Protein AF-A0A4Q1SQR1-F1 (afdb_monomer_lite)

pLDDT: mean 82.1, std 15.86, range [32.53, 96.94]

Sequence (351 aa):
MKHIWLNSWMNDKQLLLSSSNKQEIRKLLKLDGINNRTQRLARFWELQHYVESLTYHHAEEIEEATSFAVKSWNEKSSLKIDQETVKSILPLERVEMFKSICTGEQLAGMETREAWLVQLLLRFAICEVQSLSSVVGWVKHVLQTLWGDSPDREVKAALKVMGFRKNQSLDLEMLEKYRSLFKGRLVYSKGLRNLLQPILSSEDIAVIEMEQPSKKKESQEIISRDMTSEESMMKILEAIGGSSSEYLLSELYDESMGNLPANRVVSVGRLINFFSILNLHGIESYSGGLEKDRIFHLKRDELAKTFMTRRPIQSKEDEIPIQLVQCGWTFHGKVMILPLIEEVILEKERK

Foldseek 3Di:
DQAQALVNLQDLVSVVVSDPDSPVVCVLCVVQVNNDNLSSLVVSVVLLQQLLVLLQPPPPDVVCSLVCSQVVCVVVGPDHHHSVNSCVSPPRVCSVVSNCLLQLPDPVVPQDLDLNVLLVQLLLLLQFFPDPVCSLVLSQLLVCLVHVDGCVVSNQVSCVSSVQDDDNDGNVVSSVVSNVVDRVNRSSNVSNCSNCVVRDDPVSVVRRPQDDPPPDDPPPPPPPDDDDPVNLVVVLCCCCCHVVNPRLVVVVVCVVVVVDDPDVVVVVVSVVVSQSSCVSSQKDWADVPADAPDWDWDAPVVCVVAADEPDPDPDPDRTFTKGFPATFIDGNNHTPGGTYMYTDPPPPPPD

Secondary structure (DSSP, 8-state):
-----HHHHT-HHHHHHS-S-HHHHHHHHHHTT--SHHHHHHHHHHHHHHHHHHHHHH-SSHHHHHHHHHHHHHHH-SS---HHHHHHHS-GGGHHHHHHHHHT---TTTTS--HHHHHHHHHHHHHH-S-TTTHHHHHHHHHHHHHSS--HHHHHHHHHHTT-EETTEE-HHHHHHHHHHHTTT-TTHHHHHHHHTTTS-HHHHHHH-S----S--SS-S-------HHHHHHHHHHHHHSGGGTTHHHHHHHHHTT---SSHHHHHHHHHHHHHHHHHTTEEEE-TTPPBT-EEEEEHHHHHHH-EESS-----SSEEEEEEEE-EEEETTEEEEPPEEEE--------

Structure (mmCIF, N/CA/C/O backbone):
data_AF-A0A4Q1SQR1-F1
#
_entry.id   AF-A0A4Q1SQR1-F1
#
loop_
_atom_site.group_PDB
_atom_site.id
_atom_site.type_symbol
_atom_site.label_atom_id
_atom_site.label_alt_id
_atom_site.label_comp_id
_atom_site.label_asym_id
_atom_site.label_entity_id
_atom_site.label_seq_id
_atom_site.pdbx_PDB_ins_code
_atom_site.Cartn_x
_atom_site.Cartn_y
_atom_site.Cartn_z
_atom_site.occupancy
_atom_site.B_iso_or_equiv
_atom_site.auth_seq_id
_atom_site.auth_comp_id
_atom_site.auth_asym_id
_atom_site.auth_atom_id
_atom_site.pdbx_PDB_model_num
ATOM 1 N N . MET A 1 1 ? -15.101 -0.907 34.685 1.00 38.28 1 MET A N 1
ATOM 2 C CA . MET A 1 1 ? -15.158 -1.334 33.268 1.00 38.28 1 MET A CA 1
ATOM 3 C C . MET A 1 1 ? -13.851 -2.073 32.996 1.00 38.28 1 MET A C 1
ATOM 5 O O . MET A 1 1 ? -12.821 -1.533 33.362 1.00 38.28 1 MET A O 1
ATOM 9 N N . LYS A 1 2 ? -13.850 -3.334 32.538 1.00 38.34 2 LYS A N 1
ATOM 10 C CA . LYS A 1 2 ? -12.585 -4.078 32.357 1.00 38.34 2 LYS A CA 1
ATOM 11 C C . LYS A 1 2 ? -11.882 -3.583 31.090 1.00 38.34 2 LYS A C 1
ATOM 13 O O . LYS A 1 2 ? -12.456 -3.675 30.013 1.00 38.34 2 LYS A O 1
ATOM 18 N N . HIS A 1 3 ? -10.672 -3.058 31.256 1.00 41.12 3 HIS A N 1
ATOM 19 C CA . HIS A 1 3 ? -9.833 -2.495 30.201 1.00 41.12 3 HIS A CA 1
ATOM 20 C C . HIS A 1 3 ? -9.238 -3.622 29.347 1.00 41.12 3 HIS A C 1
ATOM 22 O O . HIS A 1 3 ? -8.622 -4.556 29.866 1.00 41.12 3 HIS A O 1
ATOM 28 N N . ILE A 1 4 ? -9.489 -3.582 28.041 1.00 44.31 4 ILE A N 1
ATOM 29 C CA . ILE A 1 4 ? -9.089 -4.626 27.097 1.00 44.31 4 ILE A CA 1
ATOM 30 C C . ILE A 1 4 ? -7.947 -4.033 26.266 1.00 44.31 4 ILE A C 1
ATOM 32 O O . ILE A 1 4 ? -8.181 -3.233 25.369 1.00 44.31 4 ILE A O 1
ATOM 36 N N . TRP A 1 5 ? -6.712 -4.410 26.594 1.00 51.16 5 TRP A N 1
ATOM 37 C CA . TRP A 1 5 ? -5.485 -3.964 25.925 1.00 51.16 5 TRP A CA 1
ATOM 38 C C . TRP A 1 5 ? -5.465 -4.332 24.436 1.00 51.16 5 TRP A C 1
ATOM 40 O O . TRP A 1 5 ? -5.971 -5.395 24.069 1.00 51.16 5 TRP A O 1
ATOM 50 N N . LEU A 1 6 ? -4.788 -3.534 23.602 1.00 46.38 6 LEU A N 1
ATOM 51 C CA . LEU A 1 6 ? -4.608 -3.736 22.151 1.00 46.38 6 LEU A CA 1
ATOM 52 C C . LEU A 1 6 ? -4.372 -5.204 21.737 1.00 46.38 6 LEU A C 1
ATOM 54 O O . LEU A 1 6 ? -5.040 -5.738 20.853 1.00 46.38 6 LEU A O 1
ATOM 58 N N . ASN A 1 7 ? -3.458 -5.896 22.425 1.00 48.38 7 ASN A N 1
ATOM 59 C CA . ASN A 1 7 ? -3.136 -7.299 22.133 1.00 48.38 7 ASN A CA 1
ATOM 60 C C . ASN A 1 7 ? -4.288 -8.262 22.443 1.00 48.38 7 ASN A C 1
ATOM 62 O O . ASN A 1 7 ? -4.473 -9.264 21.749 1.00 48.38 7 ASN A O 1
ATOM 66 N N . SER A 1 8 ? -5.098 -7.944 23.452 1.00 51.62 8 SER A N 1
ATOM 67 C CA . SER A 1 8 ? -6.216 -8.792 23.847 1.00 51.62 8 SER A CA 1
ATOM 68 C C . SER A 1 8 ? -7.379 -8.747 22.857 1.00 51.62 8 SER A C 1
ATOM 70 O O . SER A 1 8 ? -8.035 -9.771 22.706 1.00 51.62 8 SER A O 1
ATOM 72 N N . TRP A 1 9 ? -7.565 -7.664 22.085 1.00 57.41 9 TRP A N 1
ATOM 73 C CA . TRP A 1 9 ? -8.585 -7.590 21.018 1.00 57.41 9 TRP A CA 1
ATOM 74 C C . TRP A 1 9 ? -8.311 -8.587 19.893 1.00 57.41 9 TRP A C 1
ATOM 76 O O . TRP A 1 9 ? -9.231 -9.170 19.316 1.00 57.41 9 TRP A O 1
ATOM 86 N N . MET A 1 10 ? -7.032 -8.823 19.612 1.00 55.56 10 MET A N 1
ATOM 87 C CA . MET A 1 10 ? -6.587 -9.685 18.522 1.00 55.56 10 MET A CA 1
ATOM 88 C C . MET A 1 10 ? -6.632 -11.177 18.873 1.00 55.56 10 MET A C 1
ATOM 90 O O . MET A 1 10 ? -6.532 -12.018 17.978 1.00 55.56 10 MET A O 1
ATOM 94 N N . ASN A 1 11 ? -6.784 -11.525 20.157 1.00 61.69 11 ASN A N 1
ATOM 95 C CA . ASN A 1 11 ? -6.699 -12.903 20.622 1.00 61.69 11 ASN A CA 1
ATOM 96 C C . ASN A 1 11 ? -7.826 -13.255 21.598 1.00 61.69 11 ASN A C 1
ATOM 98 O O . ASN A 1 11 ? -7.799 -12.861 22.764 1.00 61.69 11 ASN A O 1
ATOM 102 N N . ASP A 1 12 ? -8.754 -14.107 21.144 1.00 56.69 12 ASP A N 1
ATOM 103 C CA . ASP A 1 12 ? -9.825 -14.681 21.969 1.00 56.69 12 ASP A CA 1
ATOM 104 C C . ASP A 1 12 ? -9.302 -15.231 23.295 1.00 56.69 12 ASP A C 1
ATOM 106 O O . ASP A 1 12 ? -9.910 -15.020 24.337 1.00 56.69 12 ASP A O 1
ATOM 110 N N . LYS A 1 13 ? -8.144 -15.896 23.297 1.00 54.00 13 LYS A N 1
ATOM 111 C CA . LYS A 1 13 ? -7.572 -16.470 24.515 1.00 54.00 13 LYS A CA 1
ATOM 112 C C . LYS A 1 13 ? -7.225 -15.386 25.538 1.00 54.00 13 LYS A C 1
ATOM 114 O O . LYS A 1 13 ? -7.477 -15.590 26.715 1.00 54.00 13 LYS A O 1
ATOM 119 N N . GLN A 1 14 ? -6.702 -14.236 25.114 1.00 52.69 14 GLN A N 1
ATOM 120 C CA . GLN A 1 14 ? -6.352 -13.132 26.017 1.00 52.69 14 GLN A CA 1
ATOM 121 C C . GLN A 1 14 ? -7.590 -12.344 26.472 1.00 52.69 14 GLN A C 1
ATOM 123 O O . GLN A 1 14 ? -7.717 -12.058 27.660 1.00 52.69 14 GLN A O 1
ATOM 128 N N . LEU A 1 15 ? -8.542 -12.091 25.566 1.00 55.03 15 LEU A N 1
ATOM 129 C CA . LEU A 1 15 ? -9.857 -11.494 25.859 1.00 55.03 15 LEU A CA 1
ATOM 130 C C . LEU A 1 15 ? -10.670 -12.322 26.877 1.00 55.03 15 LEU A C 1
ATOM 132 O O . LEU A 1 15 ? -11.347 -11.786 27.754 1.00 55.03 15 LEU A O 1
ATOM 136 N N . LEU A 1 16 ? -10.596 -13.651 26.771 1.00 51.91 16 LEU A N 1
ATOM 137 C CA . LEU A 1 16 ? -11.310 -14.595 27.637 1.00 51.91 16 LEU A CA 1
ATOM 138 C C . LEU A 1 16 ? -10.566 -14.910 28.945 1.00 51.91 16 LEU A C 1
ATOM 140 O O . LEU A 1 16 ? -11.173 -15.497 29.838 1.00 51.91 16 LEU A O 1
ATOM 144 N N . LEU A 1 17 ? -9.274 -14.576 29.050 1.00 50.47 17 LEU A N 1
ATOM 145 C CA . LEU A 1 17 ? -8.477 -14.704 30.278 1.00 50.47 17 LEU A CA 1
ATOM 146 C C . LEU A 1 17 ? -8.585 -13.455 31.168 1.00 50.47 17 LEU A C 1
ATOM 148 O O . LEU A 1 17 ? -8.519 -13.576 32.386 1.00 50.47 17 LEU A O 1
ATOM 152 N N . SER A 1 18 ? -8.787 -12.266 30.589 1.00 52.53 18 SER A N 1
ATOM 153 C CA . SER A 1 18 ? -8.930 -11.007 31.342 1.00 52.53 18 SER A CA 1
ATOM 154 C C . SER A 1 18 ? -10.331 -10.803 31.947 1.00 52.53 18 SER A C 1
ATOM 156 O O . SER A 1 18 ? -10.543 -9.957 32.824 1.00 52.53 18 SER A O 1
ATOM 158 N N . SER A 1 19 ? -11.317 -11.595 31.527 1.00 58.72 19 SER A N 1
ATOM 159 C CA . SER A 1 19 ? -12.734 -11.390 31.821 1.00 58.72 19 SER A CA 1
ATOM 160 C C . SER A 1 19 ? -13.365 -12.562 32.569 1.00 58.72 19 SER A C 1
ATOM 162 O O . SER A 1 19 ? -13.113 -13.729 32.288 1.00 58.72 19 SER A O 1
ATOM 164 N N . SER A 1 20 ? -14.232 -12.242 33.531 1.00 56.00 20 SER A N 1
ATOM 165 C CA . SER A 1 20 ? -14.910 -13.251 34.356 1.00 56.00 20 SER A CA 1
ATOM 166 C C . SER A 1 20 ? -16.143 -13.836 33.649 1.00 56.00 20 SER A C 1
ATOM 168 O O . SER A 1 20 ? -16.659 -14.864 34.071 1.00 56.00 20 SER A O 1
ATOM 170 N N . ASN A 1 21 ? -16.615 -13.198 32.565 1.00 73.62 21 ASN A N 1
ATOM 171 C CA . ASN A 1 21 ? -17.860 -13.536 31.876 1.00 73.62 21 ASN A CA 1
ATOM 172 C C . ASN A 1 21 ? -17.673 -13.631 30.350 1.00 73.62 21 ASN A C 1
ATOM 174 O O . ASN A 1 21 ? -17.875 -12.679 2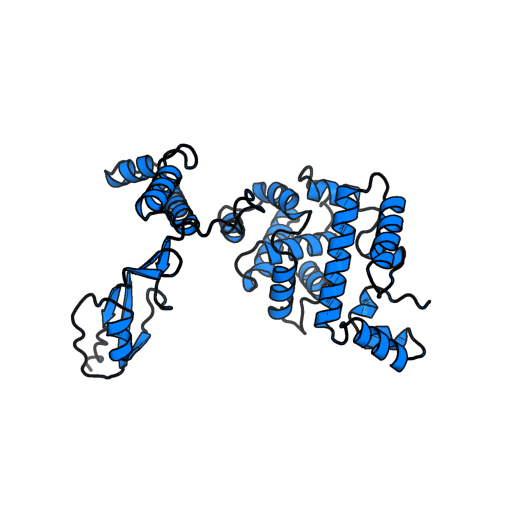9.594 1.00 73.62 21 ASN A O 1
ATOM 178 N N . LYS A 1 22 ? -17.288 -14.823 29.884 1.00 72.25 22 LYS A N 1
ATOM 179 C CA . LYS A 1 22 ? -17.019 -15.119 28.464 1.00 72.25 22 LYS A CA 1
ATOM 180 C C . LYS A 1 22 ? -18.238 -14.929 27.552 1.00 72.25 22 LYS A C 1
ATOM 182 O O . LYS A 1 22 ? -18.081 -14.602 26.377 1.00 72.25 22 LYS A O 1
ATOM 187 N N . GLN A 1 23 ? -19.447 -15.171 28.063 1.00 77.12 23 GLN A N 1
ATOM 188 C CA . GLN A 1 23 ? -20.679 -15.053 27.276 1.00 77.12 23 GLN A CA 1
ATOM 189 C C . GLN A 1 23 ? -21.043 -13.595 27.004 1.00 77.12 23 GLN A C 1
ATOM 191 O O . GLN A 1 23 ? -21.469 -13.268 25.899 1.00 77.12 23 GLN A O 1
ATOM 196 N N . GLU A 1 24 ? -20.841 -12.723 27.985 1.00 72.25 24 GLU A N 1
ATOM 197 C CA . GLU A 1 24 ? -21.109 -11.293 27.860 1.00 72.25 24 GLU A CA 1
ATOM 198 C C . GLU A 1 24 ? -20.198 -10.637 26.818 1.00 72.25 24 GLU A C 1
ATOM 200 O O . GLU A 1 24 ? -20.682 -9.942 25.929 1.00 72.25 24 GLU A O 1
ATOM 205 N N . ILE A 1 25 ? -18.908 -10.983 26.812 1.00 71.06 25 ILE A N 1
ATOM 206 C CA . ILE A 1 25 ? -17.975 -10.518 25.775 1.00 71.06 25 ILE A CA 1
ATOM 207 C C . ILE A 1 25 ? -18.391 -10.984 24.385 1.00 71.06 25 ILE A C 1
ATOM 209 O O . ILE A 1 25 ? -18.390 -10.192 23.450 1.00 71.06 25 ILE A O 1
ATOM 213 N N . ARG A 1 26 ? -18.785 -12.252 24.221 1.00 74.81 26 ARG A N 1
ATOM 214 C CA . ARG A 1 26 ? -19.251 -12.739 22.913 1.00 74.81 26 ARG A CA 1
ATOM 215 C C . ARG A 1 26 ? -20.498 -11.999 22.435 1.00 74.81 26 ARG A C 1
ATOM 217 O O . ARG A 1 26 ? -20.617 -11.758 21.237 1.00 74.81 26 ARG A O 1
ATOM 224 N N . LYS A 1 27 ? -21.411 -11.639 23.345 1.00 79.38 27 LYS A N 1
ATOM 225 C CA . LYS A 1 27 ? -22.586 -10.821 23.010 1.00 79.38 27 LYS A CA 1
ATOM 226 C C . LYS A 1 27 ? -22.168 -9.426 22.546 1.00 79.38 27 LYS A C 1
ATOM 228 O O . LYS A 1 27 ? -22.614 -9.023 21.480 1.00 79.38 27 LYS A O 1
ATOM 233 N N . LEU A 1 28 ? -21.276 -8.750 23.272 1.00 72.75 28 LEU A N 1
ATOM 234 C CA . LEU A 1 28 ? -20.763 -7.425 22.896 1.00 72.75 28 LEU A CA 1
ATOM 235 C C . LEU A 1 28 ? -20.051 -7.450 21.536 1.00 72.75 28 LEU A C 1
ATOM 237 O O . LEU A 1 28 ? -20.402 -6.692 20.642 1.00 72.75 28 LEU A O 1
ATOM 241 N N . LEU A 1 29 ? -19.144 -8.408 21.326 1.00 80.50 29 LEU A N 1
ATOM 242 C CA . LEU A 1 29 ? -18.436 -8.563 20.052 1.00 80.50 29 LEU A CA 1
ATOM 243 C C . LEU A 1 29 ? -19.383 -8.854 18.878 1.00 80.50 29 LEU A C 1
ATOM 245 O O . LEU A 1 29 ? -19.111 -8.450 17.751 1.00 80.50 29 LEU A O 1
ATOM 249 N N . LYS A 1 30 ? -20.486 -9.576 19.121 1.00 83.56 30 LYS A N 1
ATOM 250 C CA . LYS A 1 30 ? -21.502 -9.852 18.099 1.00 83.56 30 LYS A CA 1
ATOM 251 C C . LYS A 1 30 ? -22.364 -8.622 17.803 1.00 83.56 30 LYS A C 1
ATOM 253 O O . LYS A 1 30 ? -22.674 -8.407 16.637 1.00 83.56 30 LYS A O 1
ATOM 258 N N . LEU A 1 31 ? -22.731 -7.847 18.826 1.00 79.94 31 LEU A N 1
ATOM 259 C CA . LEU A 1 31 ? -23.469 -6.587 18.673 1.00 79.94 31 LEU A CA 1
ATOM 260 C C . LEU A 1 31 ? -22.669 -5.572 17.850 1.00 79.94 31 LEU A C 1
ATOM 262 O O . LEU A 1 31 ? -23.229 -4.933 16.969 1.00 79.94 31 LEU A O 1
ATOM 266 N N . ASP A 1 32 ? -21.357 -5.517 18.070 1.00 75.69 32 ASP A N 1
ATOM 267 C CA . ASP A 1 32 ? -20.452 -4.594 17.378 1.00 75.69 32 ASP A CA 1
ATOM 268 C C . ASP A 1 32 ? -19.940 -5.126 16.029 1.00 75.69 32 ASP A C 1
ATOM 270 O O . ASP A 1 32 ? -19.080 -4.511 15.402 1.00 75.69 32 ASP A O 1
ATOM 274 N N . GLY A 1 33 ? -20.422 -6.289 15.573 1.00 83.62 33 GLY A N 1
ATOM 275 C CA . GLY A 1 33 ? -20.011 -6.864 14.290 1.00 83.62 33 GLY A CA 1
ATOM 276 C C . GLY A 1 33 ? -18.524 -7.233 14.212 1.00 83.62 33 GLY A C 1
ATOM 277 O O . GLY A 1 33 ? -17.976 -7.315 13.117 1.00 83.62 33 GLY A O 1
ATOM 278 N N . ILE A 1 34 ? -17.871 -7.471 15.355 1.00 86.38 34 ILE A N 1
ATOM 279 C CA . ILE A 1 34 ? -16.451 -7.838 15.486 1.00 86.38 34 ILE A CA 1
ATOM 280 C C . ILE A 1 34 ? -16.284 -9.241 16.085 1.00 86.38 34 ILE A C 1
ATOM 282 O O . ILE A 1 34 ? -15.459 -9.509 16.966 1.00 86.38 34 ILE A O 1
ATOM 286 N N . ASN A 1 35 ? -17.101 -10.176 15.606 1.00 85.56 35 ASN A N 1
ATOM 287 C CA . ASN A 1 35 ? -17.179 -11.525 16.153 1.00 85.56 35 ASN A CA 1
ATOM 288 C C . ASN A 1 35 ? -15.967 -12.396 15.784 1.00 85.56 35 ASN A C 1
ATOM 290 O O . ASN A 1 35 ? -15.648 -13.325 16.529 1.00 85.56 35 ASN A O 1
ATOM 294 N N . ASN A 1 36 ? -15.245 -12.058 14.713 1.00 86.38 36 ASN A N 1
ATOM 295 C CA . ASN A 1 36 ? -14.065 -12.785 14.254 1.00 86.38 36 ASN A CA 1
ATOM 296 C C . ASN A 1 36 ? -12.792 -11.923 14.238 1.00 86.38 36 ASN A C 1
ATOM 298 O O . ASN A 1 36 ? -12.832 -10.694 14.308 1.00 86.38 36 ASN A O 1
ATOM 302 N N . ARG A 1 37 ? -11.638 -12.593 14.129 1.00 85.00 37 ARG A N 1
ATOM 303 C CA . ARG A 1 37 ? -10.311 -11.959 14.132 1.00 85.00 37 ARG A CA 1
ATOM 304 C C . ARG A 1 37 ? -10.168 -10.886 13.048 1.00 85.00 37 ARG A C 1
ATOM 306 O O . ARG A 1 37 ? -9.640 -9.817 13.329 1.00 85.00 37 ARG A O 1
ATOM 313 N N . THR A 1 38 ? -10.649 -11.152 11.837 1.00 88.62 38 THR A N 1
ATOM 314 C CA . THR A 1 38 ? -10.522 -10.254 10.679 1.00 88.62 38 THR A CA 1
ATOM 315 C C . THR A 1 38 ? -11.311 -8.957 10.864 1.00 88.62 38 THR A C 1
ATOM 317 O O . THR A 1 38 ? -10.874 -7.895 10.424 1.00 88.62 38 THR A O 1
ATOM 320 N N . GLN A 1 39 ? -12.477 -9.016 11.507 1.00 89.19 39 GLN A N 1
ATOM 321 C CA . GLN A 1 39 ? -13.263 -7.827 11.850 1.00 89.19 39 GLN A CA 1
ATOM 322 C C . GLN A 1 39 ? -12.622 -7.036 12.990 1.00 89.19 39 GLN A C 1
ATOM 324 O O . GLN A 1 39 ? -12.543 -5.815 12.915 1.00 89.19 39 GLN A O 1
ATOM 329 N N . ARG A 1 40 ? -12.099 -7.719 14.014 1.00 86.88 40 ARG A N 1
ATOM 330 C CA . ARG A 1 40 ? -11.398 -7.057 15.126 1.00 86.88 40 ARG A CA 1
ATOM 331 C C . ARG A 1 40 ? -10.131 -6.346 14.672 1.00 86.88 40 ARG A C 1
ATOM 333 O O . ARG A 1 40 ? -9.893 -5.227 15.104 1.00 86.88 40 ARG A O 1
ATOM 340 N N . LEU A 1 41 ? -9.351 -6.970 13.787 1.00 88.94 41 LEU A N 1
ATOM 341 C CA . LEU A 1 41 ? -8.172 -6.345 13.183 1.00 88.94 41 LEU A CA 1
ATOM 342 C C . LEU A 1 41 ? -8.551 -5.121 12.351 1.00 88.94 41 LEU A C 1
ATOM 344 O O . LEU A 1 41 ? -7.952 -4.072 12.537 1.00 88.94 41 LEU A O 1
ATOM 348 N N . ALA A 1 42 ? -9.586 -5.220 11.512 1.00 90.56 42 ALA A N 1
ATOM 349 C CA . ALA A 1 42 ? -10.073 -4.067 10.756 1.00 90.56 42 ALA A CA 1
ATOM 350 C C . ALA A 1 42 ? -10.478 -2.911 11.681 1.00 90.56 42 ALA A C 1
ATOM 352 O O . ALA A 1 42 ? -10.027 -1.785 11.491 1.00 90.56 42 ALA A O 1
ATOM 353 N N . ARG A 1 43 ? -11.238 -3.206 12.744 1.00 89.00 43 ARG A N 1
ATOM 354 C CA . ARG A 1 43 ? -11.655 -2.197 13.725 1.00 89.00 43 ARG A CA 1
ATOM 355 C C . ARG A 1 43 ? -10.477 -1.593 14.488 1.00 89.00 43 ARG A C 1
ATOM 357 O O . ARG A 1 43 ? -10.488 -0.408 14.808 1.00 89.00 43 ARG A O 1
ATOM 364 N N . PHE A 1 44 ? -9.460 -2.402 14.771 1.00 88.44 44 PHE A N 1
ATOM 365 C CA . PHE A 1 44 ? -8.218 -1.938 15.370 1.00 88.44 44 PHE A CA 1
ATOM 366 C C . PHE A 1 44 ? -7.459 -0.983 14.437 1.00 88.44 44 PHE A C 1
ATOM 368 O O . PHE A 1 44 ? -7.044 0.086 14.875 1.00 88.44 44 PHE A O 1
ATOM 375 N N . TRP A 1 45 ? -7.321 -1.321 13.155 1.00 92.50 45 TRP A N 1
ATOM 376 C CA . TRP A 1 45 ? -6.659 -0.450 12.183 1.00 92.50 45 TRP A CA 1
ATOM 377 C C . TRP A 1 45 ? -7.410 0.867 11.979 1.00 92.50 45 TRP A C 1
ATOM 379 O O . TRP A 1 45 ? -6.778 1.910 11.851 1.00 92.50 45 TRP A O 1
ATOM 389 N N . GLU A 1 46 ? -8.745 0.842 12.001 1.00 91.69 46 GLU A N 1
ATOM 390 C CA . GLU A 1 46 ? -9.568 2.058 11.970 1.00 91.69 46 GLU A CA 1
ATOM 391 C C . GLU A 1 46 ? -9.281 2.960 13.172 1.00 91.69 46 GLU A C 1
ATOM 393 O O . GLU A 1 46 ? -9.090 4.160 12.999 1.00 91.69 46 GLU A O 1
ATOM 398 N N . LEU A 1 47 ? -9.207 2.387 14.379 1.00 89.56 47 LEU A N 1
ATOM 399 C CA . LEU A 1 47 ? -8.839 3.131 15.582 1.00 89.56 47 LEU A CA 1
ATOM 400 C C . LEU A 1 47 ? -7.420 3.704 15.475 1.00 89.56 47 LEU A C 1
ATOM 402 O O . LEU A 1 47 ? -7.208 4.870 15.800 1.00 89.56 47 LEU A O 1
ATOM 406 N N . GLN A 1 48 ? -6.461 2.908 14.996 1.00 91.81 48 GLN A N 1
ATOM 407 C CA . GLN A 1 48 ? -5.084 3.353 14.795 1.00 91.81 48 GLN A CA 1
ATOM 408 C C . GLN A 1 48 ? -5.018 4.544 13.833 1.00 91.81 48 GLN A C 1
ATOM 410 O O . GLN A 1 48 ? -4.464 5.585 14.178 1.00 91.81 48 GLN A O 1
ATOM 415 N N . HIS A 1 49 ? -5.645 4.417 12.665 1.00 92.62 49 HIS A N 1
ATOM 416 C CA . HIS A 1 49 ? -5.713 5.480 11.670 1.00 92.62 49 HIS A CA 1
ATOM 417 C C . HIS A 1 49 ? -6.427 6.734 12.202 1.00 92.62 49 HIS A C 1
ATOM 419 O O . HIS A 1 49 ? -6.020 7.860 11.909 1.00 92.62 49 HIS A O 1
ATOM 425 N N . TYR A 1 50 ? -7.476 6.550 13.005 1.00 90.62 50 TYR A N 1
ATOM 426 C CA . TYR A 1 50 ? -8.218 7.640 13.626 1.00 90.62 50 TYR A CA 1
ATOM 427 C C . TYR A 1 50 ? -7.357 8.436 14.615 1.00 90.62 50 TYR A C 1
ATOM 429 O O . TYR A 1 50 ? -7.300 9.661 14.523 1.00 90.62 50 TYR A O 1
ATOM 437 N N . VAL A 1 51 ? -6.649 7.746 15.516 1.00 89.75 51 VAL A N 1
ATOM 438 C CA . VAL A 1 51 ? -5.723 8.373 16.473 1.00 89.75 51 VAL A CA 1
ATOM 439 C C . VAL A 1 51 ? -4.614 9.118 15.733 1.00 89.75 51 VAL A C 1
ATOM 441 O O . VAL A 1 51 ? -4.394 10.292 16.003 1.00 89.75 51 VAL A O 1
ATOM 444 N N . GLU A 1 52 ? -3.981 8.481 14.748 1.00 91.62 52 GLU A N 1
ATOM 445 C CA . GLU A 1 52 ? -2.941 9.096 13.910 1.00 91.62 52 GLU A CA 1
ATOM 446 C C . GLU A 1 52 ? -3.433 10.372 13.219 1.00 91.62 52 GLU A C 1
ATOM 448 O O . GLU A 1 52 ? -2.742 11.391 13.206 1.00 91.62 52 GLU A O 1
ATOM 453 N N . SER A 1 53 ? -4.656 10.340 12.686 1.00 91.19 53 SER A N 1
ATOM 454 C CA . SER A 1 53 ? -5.260 11.495 12.025 1.00 91.19 53 SER A CA 1
ATOM 455 C C . SER A 1 53 ? -5.532 12.635 12.997 1.00 91.19 53 SER A C 1
ATOM 457 O O . SER A 1 53 ? -5.260 13.787 12.670 1.00 91.19 53 SER A O 1
ATOM 459 N N . LEU A 1 54 ? -6.039 12.338 14.194 1.00 87.94 54 LEU A N 1
ATOM 460 C CA . LEU A 1 54 ? -6.254 13.351 15.224 1.00 87.94 54 LEU A CA 1
ATOM 461 C C . LEU A 1 54 ? -4.942 13.961 15.708 1.00 87.94 54 LEU A C 1
ATOM 463 O O . LEU A 1 54 ? -4.846 15.181 15.823 1.00 87.94 54 LEU A O 1
ATOM 467 N N . THR A 1 55 ? -3.927 13.132 15.952 1.00 87.00 55 THR A N 1
ATOM 468 C CA . THR A 1 55 ? -2.618 13.615 16.390 1.00 87.00 55 THR A CA 1
ATOM 469 C C . THR A 1 55 ? -1.991 14.543 15.355 1.00 87.00 55 THR A C 1
ATOM 471 O O . THR A 1 55 ? -1.431 15.568 15.727 1.00 87.00 55 THR A O 1
ATOM 474 N N . TYR A 1 56 ? -2.117 14.227 14.064 1.00 88.88 56 TYR A N 1
ATOM 475 C CA . TYR A 1 56 ? -1.583 15.085 13.011 1.00 88.88 56 TYR A CA 1
ATOM 476 C C . TYR A 1 56 ? -2.326 16.427 12.895 1.00 88.88 56 TYR A C 1
ATOM 478 O O . TYR A 1 56 ? -1.684 17.465 12.773 1.00 88.88 56 TYR A O 1
ATOM 486 N N . HIS A 1 57 ? -3.663 16.428 12.942 1.00 84.88 57 HIS A N 1
ATOM 487 C CA . HIS A 1 57 ? -4.443 17.639 12.658 1.00 84.88 57 HIS A CA 1
ATOM 488 C C . HIS A 1 57 ? -4.712 18.533 13.875 1.00 84.88 57 HIS A C 1
ATOM 490 O O . HIS A 1 57 ? -5.051 19.700 13.682 1.00 84.88 57 HIS A O 1
ATOM 496 N N . HIS A 1 58 ? -4.700 17.999 15.100 1.00 75.25 58 HIS A N 1
ATOM 497 C CA . HIS A 1 58 ? -5.286 18.688 16.264 1.00 75.25 58 HIS A CA 1
ATOM 498 C C . HIS A 1 58 ? -4.382 18.748 17.496 1.00 75.25 58 HIS A C 1
ATOM 500 O O . HIS A 1 58 ? -4.738 19.418 18.458 1.00 75.25 58 HIS A O 1
ATOM 506 N N . ALA A 1 59 ? -3.243 18.057 17.512 1.00 63.41 59 ALA A N 1
ATOM 507 C CA . ALA A 1 59 ? -2.393 18.042 18.696 1.00 63.41 59 ALA A CA 1
ATOM 508 C C . ALA A 1 59 ? -1.374 19.187 18.655 1.00 63.41 59 ALA A C 1
ATOM 510 O O . ALA A 1 59 ? -0.322 19.039 18.036 1.00 63.41 59 ALA A O 1
ATOM 511 N N . GLU A 1 60 ? -1.630 20.293 19.352 1.00 69.06 60 GLU A N 1
ATOM 512 C CA . GLU A 1 60 ? -0.529 21.115 19.882 1.00 69.06 60 GLU A CA 1
ATOM 513 C C . GLU A 1 60 ? 0.090 20.400 21.095 1.00 69.06 60 GLU A C 1
ATOM 515 O O . GLU A 1 60 ? 1.307 20.243 21.164 1.00 69.06 60 GLU A O 1
ATOM 520 N N . GLU A 1 61 ? -0.759 19.814 21.952 1.00 69.50 61 GLU A N 1
ATOM 521 C CA . GLU A 1 61 ? -0.380 18.999 23.109 1.00 69.50 61 GLU A CA 1
ATOM 522 C C . GLU A 1 61 ? -0.998 17.586 23.065 1.00 69.50 61 GLU A C 1
ATOM 524 O O . GLU A 1 61 ? -2.132 17.360 22.633 1.00 69.50 61 GLU A O 1
ATOM 529 N N . ILE A 1 62 ? -0.250 16.581 23.529 1.00 68.94 62 ILE A N 1
ATOM 530 C CA . ILE A 1 62 ? -0.618 15.168 23.334 1.00 68.94 62 ILE A CA 1
ATOM 531 C C . ILE A 1 62 ? -1.627 14.661 24.371 1.00 68.94 62 ILE A C 1
ATOM 533 O O . ILE A 1 62 ? -2.435 13.772 24.079 1.00 68.94 62 ILE A O 1
ATOM 537 N N . GLU A 1 63 ? -1.598 15.201 25.591 1.00 76.75 63 GLU A N 1
ATOM 538 C CA . GLU A 1 63 ? -2.596 14.863 26.612 1.00 76.75 63 GLU A CA 1
ATOM 539 C C . GLU A 1 63 ? -4.000 15.288 26.171 1.00 76.75 63 GLU A C 1
ATOM 541 O O . GLU A 1 63 ? -4.968 14.537 26.353 1.00 76.75 63 GLU A O 1
ATOM 546 N N . GLU A 1 64 ? -4.090 16.436 25.497 1.00 79.06 64 GLU A N 1
ATOM 547 C CA . GLU A 1 64 ? -5.314 16.913 24.868 1.00 79.06 64 GLU A CA 1
ATOM 548 C C . GLU A 1 64 ? -5.724 16.001 23.709 1.00 79.06 64 GLU A C 1
ATOM 550 O O . GLU A 1 64 ? -6.849 15.501 23.701 1.00 79.06 64 GLU A O 1
ATOM 555 N N . ALA A 1 65 ? -4.802 15.673 22.796 1.00 79.25 65 ALA A N 1
ATOM 556 C CA . ALA A 1 65 ? -5.078 14.774 21.673 1.00 79.25 65 ALA A CA 1
ATOM 557 C C . ALA A 1 65 ? -5.575 13.392 22.127 1.00 79.25 65 ALA A C 1
ATOM 559 O O . ALA A 1 65 ? -6.516 12.837 21.558 1.00 79.25 65 ALA A O 1
ATOM 560 N N . THR A 1 66 ? -4.981 12.855 23.194 1.00 84.19 66 THR A N 1
ATOM 561 C CA . THR A 1 66 ? -5.366 11.570 23.784 1.00 84.19 66 THR A CA 1
ATOM 562 C C . THR A 1 66 ? -6.769 11.638 24.382 1.00 84.19 66 THR A C 1
ATOM 564 O O . THR A 1 66 ? -7.614 10.785 24.106 1.00 84.19 66 THR A O 1
ATOM 567 N N . SER A 1 67 ? -7.045 12.669 25.182 1.00 87.25 67 SER A N 1
ATOM 568 C CA . SER A 1 67 ? -8.353 12.868 25.814 1.00 87.25 67 SER A CA 1
ATOM 569 C C . SER A 1 67 ? -9.449 13.127 24.781 1.00 87.25 67 SER A C 1
ATOM 571 O O . SER A 1 67 ? -10.548 12.574 24.881 1.00 87.25 67 SER A O 1
ATOM 573 N N . PHE A 1 68 ? -9.132 13.904 23.748 1.00 86.38 68 PHE A N 1
ATOM 574 C CA . PHE A 1 68 ? -10.015 14.182 22.627 1.00 86.38 68 PHE A CA 1
ATOM 575 C C . PHE A 1 68 ? -10.311 12.923 21.809 1.00 86.38 68 PHE A C 1
ATOM 577 O O . PHE A 1 68 ? -11.478 12.646 21.531 1.00 86.38 68 PHE A O 1
ATOM 584 N N . ALA A 1 69 ? -9.294 12.115 21.488 1.00 86.75 69 ALA A N 1
ATOM 585 C CA . ALA A 1 69 ? -9.470 10.851 20.778 1.00 86.75 69 ALA A CA 1
ATOM 586 C C . ALA A 1 69 ? -10.376 9.887 21.552 1.00 86.75 69 ALA A C 1
ATOM 588 O O . ALA A 1 69 ? -11.305 9.325 20.971 1.00 86.75 69 ALA A O 1
ATOM 589 N N . VAL A 1 70 ? -10.167 9.752 22.868 1.00 89.50 70 VAL A N 1
ATOM 590 C CA . VAL A 1 70 ? -11.031 8.943 23.740 1.00 89.50 70 VAL A CA 1
ATOM 591 C C . VAL A 1 70 ? -12.466 9.451 23.703 1.00 89.50 70 VAL A C 1
ATOM 593 O O . VAL A 1 70 ? -13.380 8.665 23.460 1.00 89.50 70 VAL A O 1
ATOM 596 N N . LYS A 1 71 ? -12.681 10.754 23.920 1.00 90.81 71 LYS A N 1
ATOM 597 C CA . LYS A 1 71 ? -14.019 11.356 23.924 1.00 90.81 71 LYS A CA 1
ATOM 598 C C . LYS A 1 71 ? -14.721 11.155 22.580 1.00 90.81 71 LYS A C 1
ATOM 600 O O . LYS A 1 71 ? -15.804 10.580 22.536 1.00 90.81 71 LYS A O 1
ATOM 605 N N . SER A 1 72 ? -14.081 11.566 21.489 1.00 89.88 72 SER A N 1
ATOM 606 C CA . SER A 1 72 ? -14.675 11.559 20.151 1.00 89.88 72 SER A CA 1
ATOM 607 C C . SER A 1 72 ? -14.928 10.139 19.628 1.00 89.88 72 SER A C 1
ATOM 609 O O . SER A 1 72 ? -15.974 9.874 19.029 1.00 89.88 72 SER A O 1
ATOM 611 N N . TRP A 1 73 ? -14.035 9.185 19.921 1.00 87.69 73 TRP A N 1
ATOM 612 C CA . TRP A 1 73 ? -14.278 7.772 19.626 1.00 87.69 73 TRP A CA 1
ATOM 613 C C . TRP A 1 73 ? -15.439 7.220 20.455 1.00 87.69 73 TRP A C 1
ATOM 615 O O . TRP A 1 73 ? -16.346 6.592 19.910 1.00 87.69 73 TRP A O 1
ATOM 625 N N . ASN A 1 74 ? -15.447 7.473 21.766 1.00 88.31 74 ASN A N 1
ATOM 626 C CA . ASN A 1 74 ? -16.475 6.959 22.668 1.00 88.31 74 ASN A CA 1
ATOM 627 C C . ASN A 1 74 ? -17.854 7.585 22.425 1.00 88.31 74 ASN A C 1
ATOM 629 O O . ASN A 1 74 ? -18.849 6.973 22.793 1.00 88.31 74 ASN A O 1
ATOM 633 N N . GLU A 1 75 ? -17.963 8.753 21.801 1.00 89.44 75 GLU A N 1
ATOM 634 C CA . GLU A 1 75 ? -19.254 9.310 21.376 1.00 89.44 75 GLU A CA 1
ATOM 635 C C . GLU A 1 75 ? -19.825 8.574 20.153 1.00 89.44 75 GLU A C 1
ATOM 637 O O . GLU A 1 75 ? -21.034 8.368 20.063 1.00 89.44 75 GLU A O 1
ATOM 642 N N . LYS A 1 76 ? -18.961 8.131 19.231 1.00 86.19 76 LYS A N 1
ATOM 643 C CA . LYS A 1 76 ? -19.358 7.551 17.933 1.00 86.19 76 LYS A CA 1
ATOM 644 C C . LYS A 1 76 ? -19.372 6.025 17.906 1.00 86.19 76 LYS A C 1
ATOM 646 O O . LYS A 1 76 ? -20.032 5.426 17.063 1.00 86.19 76 LYS A O 1
ATOM 651 N N . SER A 1 77 ? -18.613 5.389 18.791 1.00 82.12 77 SER A N 1
ATOM 652 C CA . SER A 1 77 ? -18.414 3.944 18.828 1.00 82.12 77 SER A CA 1
ATOM 653 C C . SER A 1 77 ? -19.088 3.341 20.057 1.00 82.12 77 SER A C 1
ATOM 655 O O . SER A 1 77 ? -18.977 3.849 21.178 1.00 82.12 77 SER A O 1
ATOM 657 N N . SER A 1 78 ? -19.767 2.213 19.867 1.00 75.81 78 SER A N 1
ATOM 658 C CA . SER A 1 78 ? -20.248 1.355 20.955 1.00 75.81 78 SER A CA 1
ATOM 659 C C . SER A 1 78 ? -19.085 0.771 21.761 1.00 75.81 78 SER A C 1
ATOM 661 O O . SER A 1 78 ? -19.141 0.707 22.990 1.00 75.81 78 SER A O 1
ATOM 663 N N . LEU A 1 79 ? -17.994 0.440 21.073 1.00 78.94 79 LEU A N 1
ATOM 664 C CA . LEU A 1 79 ? -16.776 -0.096 21.655 1.00 78.94 79 LEU A CA 1
ATOM 665 C C . LEU A 1 79 ? -15.932 1.018 22.272 1.00 78.94 79 LEU A C 1
ATOM 667 O O . LEU A 1 79 ? -15.311 1.798 21.545 1.00 78.94 79 LEU A O 1
ATOM 671 N N . LYS A 1 80 ? -15.933 1.089 23.605 1.00 82.25 80 LYS A N 1
ATOM 672 C CA . LYS A 1 80 ? -15.258 2.150 24.357 1.00 82.25 80 LYS A CA 1
ATOM 673 C C . LYS A 1 80 ? -13.766 1.878 24.530 1.00 82.25 80 LYS A C 1
ATOM 675 O O . LYS A 1 80 ? -13.363 0.739 24.760 1.00 82.25 80 LYS A O 1
ATOM 680 N N . ILE A 1 81 ? -12.978 2.944 24.467 1.00 84.50 81 ILE A N 1
ATOM 681 C CA . ILE A 1 81 ? -11.531 2.951 24.705 1.00 84.50 81 ILE A CA 1
ATOM 682 C C . ILE A 1 81 ? -11.182 3.890 25.862 1.00 84.50 81 ILE A C 1
ATOM 684 O O . ILE A 1 81 ? -11.996 4.719 26.277 1.00 84.50 81 ILE A O 1
ATOM 688 N N . ASP A 1 82 ? -9.959 3.763 26.364 1.00 84.81 82 ASP A N 1
ATOM 689 C CA . ASP A 1 82 ? -9.368 4.625 27.385 1.00 84.81 82 ASP A CA 1
ATOM 690 C C . ASP A 1 82 ? -8.092 5.309 26.867 1.00 84.81 82 ASP A C 1
ATOM 692 O O . ASP A 1 82 ? -7.650 5.091 25.736 1.00 84.81 82 ASP A O 1
ATOM 696 N N . GLN A 1 83 ? -7.496 6.152 27.709 1.00 86.12 83 GLN A N 1
ATOM 697 C CA . GLN A 1 83 ? -6.277 6.877 27.360 1.00 86.12 83 GLN A CA 1
ATOM 698 C C . GLN A 1 83 ? -5.070 5.944 27.164 1.00 86.12 83 GLN A C 1
ATOM 700 O O . GLN A 1 83 ? -4.239 6.214 26.306 1.00 86.12 83 GLN A O 1
ATOM 705 N N . GLU A 1 84 ? -4.968 4.839 27.909 1.00 84.50 84 GLU A N 1
ATOM 706 C CA . GLU A 1 84 ? -3.877 3.855 27.775 1.00 84.50 84 GLU A CA 1
ATOM 707 C C . GLU A 1 84 ? -3.904 3.160 26.402 1.00 84.50 84 GLU A C 1
ATOM 709 O O . GLU A 1 84 ? -2.874 2.955 25.756 1.00 84.50 84 GLU A O 1
ATOM 714 N N . THR A 1 85 ? -5.103 2.849 25.908 1.00 83.62 85 THR A N 1
ATOM 715 C CA . THR A 1 85 ? -5.336 2.279 24.577 1.00 83.62 85 THR A CA 1
ATOM 716 C C . THR A 1 85 ? -4.850 3.238 23.495 1.00 83.62 85 THR A C 1
ATOM 718 O O . THR A 1 85 ? -4.170 2.823 22.562 1.00 83.62 85 THR A O 1
ATOM 721 N N . VAL A 1 86 ? -5.142 4.532 23.635 1.00 84.94 86 VAL A N 1
ATOM 722 C CA . VAL A 1 86 ? -4.673 5.551 22.687 1.00 84.94 86 VAL A CA 1
ATOM 723 C C . VAL A 1 86 ? -3.150 5.734 22.776 1.00 84.94 86 VAL A C 1
ATOM 725 O O . VAL A 1 86 ? -2.476 5.698 21.749 1.00 84.94 86 VAL A O 1
ATOM 728 N N . LYS A 1 87 ? -2.583 5.821 23.987 1.00 84.00 87 LYS A N 1
ATOM 729 C CA . LYS A 1 87 ? -1.128 5.949 24.209 1.00 84.00 87 LYS A CA 1
ATOM 730 C C . LYS A 1 87 ? -0.331 4.756 23.676 1.00 84.00 87 LYS A C 1
ATOM 732 O O . LYS A 1 87 ? 0.800 4.918 23.233 1.00 84.00 87 LYS A O 1
ATOM 737 N N . SER A 1 88 ? -0.905 3.554 23.695 1.00 82.25 88 SER A N 1
ATOM 738 C CA . SER A 1 88 ? -0.244 2.363 23.144 1.00 82.25 88 SER A CA 1
ATOM 739 C C . SER A 1 88 ? -0.271 2.284 21.613 1.00 82.25 88 SER A C 1
ATOM 741 O O . SER A 1 88 ? 0.523 1.536 21.044 1.00 82.25 88 SER A O 1
ATOM 743 N N . ILE A 1 89 ? -1.129 3.062 20.940 1.00 84.31 89 ILE A N 1
ATOM 744 C CA . ILE A 1 89 ? -1.117 3.214 19.477 1.00 84.31 89 ILE A CA 1
ATOM 745 C C . ILE A 1 89 ? 0.000 4.164 19.043 1.00 84.31 89 ILE A C 1
ATOM 747 O O . ILE A 1 89 ? 0.784 3.821 18.158 1.00 84.31 89 ILE A O 1
ATOM 751 N N . LEU A 1 90 ? 0.078 5.339 19.670 1.00 78.50 90 LEU A N 1
ATOM 752 C CA . LEU A 1 90 ? 1.097 6.343 19.389 1.00 78.50 90 LEU A CA 1
ATOM 753 C C . LEU A 1 90 ? 1.643 6.893 20.715 1.00 78.50 90 LEU A C 1
ATOM 755 O O . LEU A 1 90 ? 0.987 7.726 21.345 1.00 78.50 90 LEU A O 1
ATOM 759 N N . PRO A 1 91 ? 2.818 6.413 21.160 1.00 75.56 91 PRO A N 1
ATOM 760 C CA . PRO A 1 91 ? 3.423 6.873 22.403 1.00 75.56 91 PRO A CA 1
ATOM 761 C C . PRO A 1 91 ? 3.731 8.372 22.388 1.00 75.56 91 PRO A C 1
ATOM 763 O O . PRO A 1 91 ? 4.079 8.936 21.348 1.00 75.56 91 PRO A O 1
ATOM 766 N N . LEU A 1 92 ? 3.614 9.002 23.560 1.00 74.00 92 LEU A N 1
ATOM 767 C CA . LEU A 1 92 ? 3.758 10.448 23.756 1.00 74.00 92 LEU A CA 1
ATOM 768 C C . LEU A 1 92 ? 5.111 10.952 23.237 1.00 74.00 92 LEU A C 1
ATOM 770 O O . LEU A 1 92 ? 5.198 11.929 22.501 1.00 74.00 92 LEU A O 1
ATOM 774 N N . GLU A 1 93 ? 6.168 10.215 23.547 1.00 78.38 93 GLU A N 1
ATOM 775 C CA . GLU A 1 93 ? 7.543 10.527 23.177 1.00 78.38 93 GLU A CA 1
ATOM 776 C C . GLU A 1 93 ? 7.805 10.506 21.659 1.00 78.38 93 GLU A C 1
ATOM 778 O O . GLU A 1 93 ? 8.880 10.897 21.213 1.00 78.38 93 GLU A O 1
ATOM 783 N N . ARG A 1 94 ? 6.825 10.080 20.849 1.00 82.00 94 ARG A N 1
ATOM 784 C CA . ARG A 1 94 ? 6.947 9.924 19.391 1.00 82.00 94 ARG A CA 1
ATOM 785 C C . ARG A 1 94 ? 6.088 10.883 18.584 1.00 82.00 94 ARG A C 1
ATOM 787 O O . ARG A 1 94 ? 6.157 10.836 17.360 1.00 82.00 94 ARG A O 1
ATOM 794 N N . VAL A 1 95 ? 5.280 11.738 19.211 1.00 84.88 95 VAL A N 1
ATOM 795 C CA . VAL A 1 95 ? 4.341 12.595 18.466 1.00 84.88 95 VAL A CA 1
ATOM 796 C C . VAL A 1 95 ? 5.054 13.590 17.562 1.00 84.88 95 VAL A C 1
ATOM 798 O O . VAL A 1 95 ? 4.687 13.702 16.396 1.00 84.88 95 VAL A O 1
ATOM 801 N N . GLU A 1 96 ? 6.097 14.255 18.049 1.00 85.62 96 GLU A N 1
ATOM 802 C CA . GLU A 1 96 ? 6.858 15.206 17.230 1.00 85.62 96 GLU A CA 1
ATOM 803 C C . GLU A 1 96 ? 7.560 14.505 16.061 1.00 85.62 96 GLU A C 1
ATOM 805 O O . GLU A 1 96 ? 7.511 14.974 14.924 1.00 85.62 96 GLU A O 1
ATOM 810 N N . MET A 1 97 ? 8.103 13.305 16.293 1.00 87.00 97 MET A N 1
ATOM 811 C CA . MET A 1 97 ? 8.672 12.496 15.214 1.00 87.00 97 MET A CA 1
ATOM 812 C C . MET A 1 97 ? 7.601 12.061 14.206 1.00 87.00 97 MET A C 1
ATOM 814 O O . MET A 1 97 ? 7.817 12.126 13.000 1.00 87.00 97 MET A O 1
ATOM 818 N N . PHE A 1 98 ? 6.425 11.649 14.678 1.00 89.31 98 PHE A N 1
ATOM 819 C CA . PHE A 1 98 ? 5.304 11.286 13.818 1.00 89.31 98 PHE A CA 1
ATOM 820 C C . PHE A 1 98 ? 4.822 12.472 12.972 1.00 89.31 98 PHE A C 1
ATOM 822 O O . PHE A 1 98 ? 4.596 12.305 11.774 1.00 89.31 98 PHE A O 1
ATOM 829 N N . LYS A 1 99 ? 4.714 13.673 13.552 1.00 89.31 99 LYS A N 1
ATOM 830 C CA . LYS A 1 99 ? 4.380 14.897 12.810 1.00 89.31 99 LYS A CA 1
ATOM 831 C C . LYS A 1 99 ? 5.430 15.213 11.753 1.00 89.31 99 LYS A C 1
ATOM 833 O O . LYS A 1 99 ? 5.049 15.436 10.609 1.00 89.31 99 LYS A O 1
ATOM 838 N N . SER A 1 100 ? 6.715 15.136 12.103 1.00 88.94 100 SER A N 1
ATOM 839 C CA . SER A 1 100 ? 7.818 15.344 11.157 1.00 88.94 100 SER A CA 1
ATOM 840 C C . SER A 1 100 ? 7.775 14.350 9.987 1.00 88.94 100 SER A C 1
ATOM 842 O O . SER A 1 100 ? 7.968 14.722 8.829 1.00 88.94 100 SER A O 1
ATOM 844 N N . ILE A 1 101 ? 7.415 13.089 10.262 1.00 91.19 101 ILE A N 1
ATOM 845 C CA . ILE A 1 101 ? 7.165 12.080 9.226 1.00 91.19 101 ILE A CA 1
ATOM 846 C C . ILE A 1 101 ? 5.979 12.475 8.337 1.00 91.19 101 ILE A C 1
ATOM 848 O O . ILE A 1 101 ? 6.040 12.281 7.126 1.00 91.19 101 ILE A O 1
ATOM 852 N N . CYS A 1 102 ? 4.899 13.016 8.907 1.00 92.00 102 CYS A N 1
ATOM 853 C CA . CYS A 1 102 ? 3.724 13.434 8.141 1.00 92.00 102 CYS A CA 1
ATOM 854 C C . CYS A 1 102 ? 3.994 14.660 7.255 1.00 92.00 102 CYS A C 1
ATOM 856 O O . CYS A 1 102 ? 3.483 14.721 6.135 1.00 92.00 102 CYS A O 1
ATOM 858 N N . THR A 1 103 ? 4.789 15.622 7.733 1.00 91.12 103 THR A N 1
ATOM 859 C CA . THR A 1 103 ? 5.172 16.838 6.992 1.00 91.12 103 THR A CA 1
ATOM 860 C C . THR A 1 103 ? 6.289 16.582 5.983 1.00 91.12 103 THR A C 1
ATOM 862 O O . THR A 1 103 ? 6.391 17.293 4.984 1.00 91.12 103 THR A O 1
ATOM 865 N N . GLY A 1 104 ? 7.073 15.524 6.191 1.00 89.62 104 GLY A N 1
ATOM 866 C CA . GLY A 1 104 ? 8.212 15.170 5.354 1.00 89.62 104 GLY A CA 1
ATOM 867 C C . GLY A 1 104 ? 9.451 16.025 5.624 1.00 89.62 104 GLY A C 1
ATOM 868 O O . GLY A 1 104 ? 10.293 16.164 4.743 1.00 89.62 104 GLY A O 1
ATOM 869 N N . GLU A 1 105 ? 9.546 16.629 6.810 1.00 85.75 105 GLU A N 1
ATOM 870 C CA . GLU A 1 105 ? 10.600 17.593 7.146 1.00 85.75 105 GLU A CA 1
ATOM 871 C C . GLU A 1 105 ? 11.926 16.926 7.506 1.00 85.75 105 GLU A C 1
ATOM 873 O O . GLU A 1 105 ? 12.979 17.408 7.091 1.00 85.75 105 GLU A O 1
ATOM 878 N N . GLN A 1 106 ? 11.913 15.828 8.272 1.00 75.88 106 GLN A N 1
ATOM 879 C CA . GLN A 1 106 ? 13.163 15.219 8.712 1.00 75.88 106 GLN A CA 1
ATOM 880 C C . GLN A 1 106 ? 13.073 13.707 8.942 1.00 75.88 106 GLN A C 1
ATOM 882 O O . GLN A 1 106 ? 12.181 13.183 9.602 1.00 75.88 106 GLN A O 1
ATOM 887 N N . LEU A 1 107 ? 14.086 13.014 8.422 1.00 68.69 107 LEU A N 1
ATOM 888 C CA . LEU A 1 107 ? 14.354 11.586 8.627 1.00 68.69 107 LEU A CA 1
ATOM 889 C C . LEU A 1 107 ? 15.355 11.331 9.765 1.00 68.69 107 LEU A C 1
ATOM 891 O O . LEU A 1 107 ? 15.457 10.216 10.262 1.00 68.69 107 LEU A O 1
ATOM 895 N N . ALA A 1 108 ? 16.092 12.361 10.190 1.00 48.94 108 ALA A N 1
ATOM 896 C CA . ALA A 1 108 ? 17.235 12.267 11.107 1.00 48.94 108 ALA A CA 1
ATOM 897 C C . ALA A 1 108 ? 16.889 11.852 12.554 1.00 48.94 108 ALA A C 1
ATOM 899 O O . ALA A 1 108 ? 17.782 11.701 13.372 1.00 48.94 108 ALA A O 1
ATOM 900 N N . GLY A 1 109 ? 15.613 11.626 12.880 1.00 54.19 109 GLY A N 1
ATOM 901 C CA . GLY A 1 109 ? 15.194 10.970 14.126 1.00 54.19 109 GLY A CA 1
ATOM 902 C C . GLY A 1 109 ? 15.094 9.443 14.022 1.00 54.19 109 GLY A C 1
ATOM 903 O O . GLY A 1 109 ? 14.868 8.776 15.026 1.00 54.19 109 GLY A O 1
ATOM 904 N N . MET A 1 110 ? 15.259 8.876 12.821 1.00 61.34 110 MET A N 1
ATOM 905 C CA . MET A 1 110 ? 15.183 7.436 12.560 1.00 61.34 110 MET A CA 1
ATOM 906 C C . MET A 1 110 ? 16.498 6.700 12.849 1.00 61.34 110 MET A C 1
ATOM 908 O O . MET A 1 110 ? 16.704 5.619 12.316 1.00 61.34 110 MET A O 1
ATOM 912 N N . GLU A 1 111 ? 17.408 7.234 13.665 1.00 60.00 111 GLU A N 1
ATOM 913 C CA . GLU A 1 111 ? 18.678 6.557 13.993 1.00 60.00 111 GLU A CA 1
ATOM 914 C C . GLU A 1 111 ? 18.467 5.233 14.752 1.00 60.00 111 GLU A C 1
ATOM 916 O O . GLU A 1 111 ? 19.359 4.387 14.829 1.00 60.00 111 GLU A O 1
ATOM 921 N N . THR A 1 112 ? 17.264 5.017 15.290 1.00 67.06 112 THR A N 1
ATOM 922 C CA . THR A 1 112 ? 16.881 3.816 16.024 1.00 67.06 112 THR A CA 1
ATOM 923 C C . THR A 1 112 ? 15.909 2.945 15.224 1.00 67.06 112 THR A C 1
ATOM 925 O O . THR A 1 112 ? 14.950 3.410 14.606 1.00 67.06 112 THR A O 1
ATOM 928 N N . ARG A 1 113 ? 16.123 1.621 15.283 1.00 73.44 113 ARG A N 1
ATOM 929 C CA . ARG A 1 113 ? 15.237 0.596 14.697 1.00 73.44 113 ARG A CA 1
ATOM 930 C C . ARG A 1 113 ? 13.949 0.429 15.490 1.00 73.44 113 ARG A C 1
ATOM 932 O O . ARG A 1 113 ? 13.662 -0.636 16.046 1.00 73.44 113 ARG A O 1
ATOM 939 N N . GLU A 1 114 ? 13.173 1.494 15.608 1.00 84.75 114 GLU A N 1
ATOM 940 C CA . GLU A 1 114 ? 11.994 1.450 16.451 1.00 84.75 114 GLU A CA 1
ATOM 941 C C . GLU A 1 114 ? 10.873 0.641 15.797 1.00 84.75 114 GLU A C 1
ATOM 943 O O . GLU A 1 114 ? 10.517 0.813 14.630 1.00 84.75 114 GLU A O 1
ATOM 948 N N . ALA A 1 115 ? 10.262 -0.246 16.581 1.00 87.75 115 ALA A N 1
ATOM 949 C CA . ALA A 1 115 ? 9.259 -1.177 16.074 1.00 87.75 115 ALA A CA 1
ATOM 950 C C . ALA A 1 115 ? 8.017 -0.491 15.472 1.00 87.75 115 ALA A C 1
ATOM 952 O O . ALA A 1 115 ? 7.359 -1.078 14.616 1.00 87.75 115 ALA A O 1
ATOM 953 N N . TRP A 1 116 ? 7.661 0.717 15.920 1.00 87.06 116 TRP A N 1
ATOM 954 C CA . TRP A 1 116 ? 6.517 1.471 15.387 1.00 87.06 116 TRP A CA 1
ATOM 955 C C . TRP A 1 116 ? 6.814 2.061 14.004 1.00 87.06 116 TRP A C 1
ATOM 957 O O . TRP A 1 116 ? 5.935 2.075 13.148 1.00 87.06 116 TRP A O 1
ATOM 967 N N . LEU A 1 117 ? 8.057 2.476 13.752 1.00 89.06 117 LEU A N 1
ATOM 968 C CA . LEU A 1 117 ? 8.470 3.010 12.463 1.00 89.06 117 LEU A CA 1
ATOM 969 C C . LEU A 1 117 ? 8.433 1.922 11.385 1.00 89.06 117 LEU A C 1
ATOM 971 O O . LEU A 1 117 ? 7.896 2.129 10.300 1.00 89.06 117 LEU A O 1
ATOM 975 N N . VAL A 1 118 ? 8.900 0.716 11.717 1.00 93.06 118 VAL A N 1
ATOM 976 C CA . VAL A 1 118 ? 8.773 -0.452 10.831 1.00 93.06 118 VAL A CA 1
ATOM 977 C C . VAL A 1 118 ? 7.300 -0.756 10.524 1.00 93.06 118 VAL A C 1
ATOM 979 O O . VAL A 1 118 ? 6.963 -1.125 9.400 1.00 93.06 118 VAL A O 1
ATOM 982 N N . GLN A 1 119 ? 6.397 -0.566 11.493 1.00 93.62 119 GLN A N 1
ATOM 983 C CA . GLN A 1 119 ? 4.954 -0.710 11.269 1.00 93.62 119 GLN A CA 1
ATOM 984 C C . GLN A 1 119 ? 4.385 0.391 10.365 1.00 93.62 119 GLN A C 1
ATOM 986 O O . GLN A 1 119 ? 3.530 0.090 9.534 1.00 93.62 119 GLN A O 1
ATOM 991 N N . LEU A 1 120 ? 4.834 1.644 10.492 1.00 93.56 120 LEU A N 1
ATOM 992 C CA . LEU A 1 120 ? 4.451 2.727 9.577 1.00 93.56 120 LEU A CA 1
ATOM 993 C C . LEU A 1 120 ? 4.900 2.433 8.146 1.00 93.56 120 LEU A C 1
ATOM 995 O O . LEU A 1 120 ? 4.082 2.500 7.235 1.00 93.56 120 LEU A O 1
ATOM 999 N N . LEU A 1 121 ? 6.160 2.033 7.959 1.00 94.25 121 LEU A N 1
ATOM 1000 C CA . LEU A 1 121 ? 6.708 1.703 6.643 1.00 94.25 121 LEU A CA 1
ATOM 1001 C C . LEU A 1 121 ? 6.009 0.506 6.004 1.00 94.25 121 LEU A C 1
ATOM 1003 O O . LEU A 1 121 ? 5.723 0.538 4.813 1.00 94.25 121 LEU A O 1
ATOM 1007 N N . LEU A 1 122 ? 5.671 -0.529 6.779 1.00 96.38 122 LEU A N 1
ATOM 1008 C CA . LEU A 1 122 ? 4.868 -1.640 6.268 1.00 96.38 122 LEU A CA 1
ATOM 1009 C C . LEU A 1 122 ? 3.475 -1.184 5.844 1.00 96.38 122 LEU A C 1
ATOM 1011 O O . LEU A 1 122 ? 3.040 -1.542 4.758 1.00 96.38 122 LEU A O 1
ATOM 1015 N N . ARG A 1 123 ? 2.776 -0.394 6.662 1.00 96.69 123 ARG A N 1
ATOM 1016 C CA . ARG A 1 123 ? 1.431 0.103 6.328 1.00 96.69 123 ARG A CA 1
ATOM 1017 C C . ARG A 1 123 ? 1.445 1.019 5.107 1.00 96.69 123 ARG A C 1
ATOM 1019 O O . ARG A 1 123 ? 0.577 0.878 4.251 1.00 96.69 123 ARG A O 1
ATOM 1026 N N . PHE A 1 124 ? 2.455 1.878 5.000 1.00 96.00 124 PHE A N 1
ATOM 1027 C CA . PHE A 1 124 ? 2.739 2.663 3.805 1.00 96.00 124 PHE A CA 1
ATOM 1028 C C . PHE A 1 124 ? 2.946 1.750 2.592 1.00 96.00 124 PHE A C 1
ATOM 1030 O O . PHE A 1 124 ? 2.184 1.822 1.636 1.00 96.00 124 PHE A O 1
ATOM 1037 N N . ALA A 1 125 ? 3.887 0.807 2.664 1.00 95.44 125 ALA A N 1
ATOM 1038 C CA . ALA A 1 125 ? 4.183 -0.109 1.567 1.00 95.44 125 ALA A CA 1
ATOM 1039 C C . ALA A 1 125 ? 2.959 -0.928 1.135 1.00 95.44 125 ALA A C 1
ATOM 1041 O O . ALA A 1 125 ? 2.718 -1.090 -0.053 1.00 95.44 125 ALA A O 1
ATOM 1042 N N . ILE A 1 126 ? 2.141 -1.410 2.073 1.00 96.38 126 ILE A N 1
ATOM 1043 C CA . ILE A 1 126 ? 0.908 -2.146 1.754 1.00 96.38 126 ILE A CA 1
ATOM 1044 C C . ILE A 1 126 ? -0.033 -1.296 0.894 1.00 96.38 126 ILE A C 1
ATOM 1046 O O . ILE A 1 126 ? -0.651 -1.829 -0.029 1.00 96.38 126 ILE A O 1
ATOM 1050 N N . CYS A 1 127 ? -0.142 0.001 1.181 1.00 95.12 127 CYS A N 1
ATOM 1051 C CA . CYS A 1 127 ? -1.012 0.919 0.452 1.00 95.12 127 CYS A CA 1
ATOM 1052 C C . CYS A 1 127 ? -0.421 1.413 -0.876 1.00 95.12 127 CYS A C 1
ATOM 1054 O O . CYS A 1 127 ? -1.195 1.729 -1.777 1.00 95.12 127 CYS A O 1
ATOM 1056 N N . GLU A 1 128 ? 0.904 1.489 -0.991 1.00 90.62 128 GLU A N 1
ATOM 1057 C CA . GLU A 1 128 ? 1.578 2.220 -2.074 1.00 90.62 128 GLU A CA 1
ATOM 1058 C C . GLU A 1 128 ? 2.312 1.303 -3.064 1.00 90.62 128 GLU A C 1
ATOM 1060 O O . GLU A 1 128 ? 2.377 1.612 -4.247 1.00 90.62 128 GLU A O 1
ATOM 1065 N N . VAL A 1 129 ? 2.828 0.153 -2.620 1.00 90.31 129 VAL A N 1
ATOM 1066 C CA . VAL A 1 129 ? 3.508 -0.817 -3.494 1.00 90.31 129 VAL A CA 1
ATOM 1067 C C . VAL A 1 129 ? 2.483 -1.528 -4.370 1.00 90.31 129 VAL A C 1
ATOM 1069 O O . VAL A 1 129 ? 1.494 -2.051 -3.863 1.00 90.31 129 VAL A O 1
ATOM 1072 N N . GLN A 1 130 ? 2.737 -1.651 -5.671 1.00 85.62 130 GLN A N 1
ATOM 1073 C CA . GLN A 1 130 ? 1.785 -2.270 -6.602 1.00 85.62 130 GLN A CA 1
ATOM 1074 C C . GLN A 1 130 ? 1.449 -3.731 -6.224 1.00 85.62 130 GLN A C 1
ATOM 1076 O O . GLN A 1 130 ? 0.289 -4.089 -5.984 1.00 85.62 130 GLN A O 1
ATOM 1081 N N . SER A 1 131 ? 2.480 -4.567 -6.069 1.00 90.56 131 SER A N 1
ATOM 1082 C CA . SER A 1 131 ? 2.334 -5.986 -5.730 1.00 90.56 131 SER A CA 1
ATOM 1083 C C . SER A 1 131 ? 2.465 -6.255 -4.229 1.00 90.56 131 SER A C 1
ATOM 1085 O O . SER A 1 131 ? 3.518 -6.034 -3.628 1.00 90.56 131 SER A O 1
ATOM 1087 N N . LEU A 1 132 ? 1.431 -6.846 -3.620 1.00 91.06 132 LEU A N 1
ATOM 1088 C CA . LEU A 1 132 ? 1.459 -7.238 -2.205 1.00 91.06 132 LEU A CA 1
ATOM 1089 C C . LEU A 1 132 ? 2.549 -8.260 -1.864 1.00 91.06 132 LEU A C 1
ATOM 1091 O O . LEU A 1 132 ? 3.041 -8.274 -0.734 1.00 91.06 132 LEU A O 1
ATOM 1095 N N . SER A 1 133 ? 2.955 -9.101 -2.819 1.00 90.25 133 SER A N 1
ATOM 1096 C CA . SER A 1 133 ? 4.050 -10.053 -2.605 1.00 90.25 133 SER A CA 1
ATOM 1097 C C . SER A 1 133 ? 5.409 -9.358 -2.471 1.00 90.25 133 SER A C 1
ATOM 1099 O O . SER A 1 133 ? 6.296 -9.883 -1.796 1.00 90.25 133 SER A O 1
ATOM 1101 N N . SER A 1 134 ? 5.551 -8.154 -3.033 1.00 91.00 134 SER A N 1
ATOM 1102 C CA . SER A 1 134 ? 6.786 -7.364 -3.011 1.00 91.00 134 SER A CA 1
ATOM 1103 C C . SER A 1 134 ? 6.926 -6.487 -1.765 1.00 91.00 134 SER A C 1
ATOM 1105 O O . SER A 1 134 ? 8.037 -6.069 -1.453 1.00 91.00 134 SER A O 1
ATOM 1107 N N . VAL A 1 135 ? 5.846 -6.254 -1.005 1.00 93.75 135 VAL A N 1
ATOM 1108 C CA . VAL A 1 135 ? 5.822 -5.371 0.183 1.00 93.75 135 VAL A CA 1
ATOM 1109 C C . VAL A 1 135 ? 6.956 -5.677 1.161 1.00 93.75 135 VAL A C 1
ATOM 1111 O O . VAL A 1 135 ? 7.645 -4.775 1.629 1.00 93.75 135 VAL A O 1
ATOM 1114 N N . VAL A 1 136 ? 7.174 -6.957 1.475 1.00 94.69 136 VAL A N 1
ATOM 1115 C CA . VAL A 1 136 ? 8.211 -7.361 2.437 1.00 94.69 136 VAL A CA 1
ATOM 1116 C C . VAL A 1 136 ? 9.609 -7.105 1.885 1.00 94.69 136 VAL A C 1
ATOM 1118 O O . VAL A 1 136 ? 10.470 -6.647 2.630 1.00 94.69 136 VAL A O 1
ATOM 1121 N N . GLY A 1 137 ? 9.838 -7.405 0.604 1.00 92.12 137 GLY A N 1
ATOM 1122 C CA . GLY A 1 137 ? 11.118 -7.142 -0.056 1.00 92.12 137 GLY A CA 1
ATOM 1123 C C . GLY A 1 137 ? 11.430 -5.649 -0.078 1.00 92.12 137 GLY A C 1
ATOM 1124 O O . GLY A 1 137 ? 12.502 -5.249 0.364 1.00 92.12 137 GLY A O 1
ATOM 1125 N N . TRP A 1 138 ? 10.448 -4.839 -0.474 1.00 93.19 138 TRP A N 1
ATOM 1126 C CA . TRP A 1 138 ? 10.566 -3.386 -0.540 1.00 93.19 138 TRP A CA 1
ATOM 1127 C C . TRP A 1 138 ? 10.866 -2.769 0.831 1.00 93.19 138 TRP A C 1
ATOM 1129 O O . TRP A 1 138 ? 11.844 -2.044 0.980 1.00 93.19 138 TRP A O 1
ATOM 1139 N N . VAL A 1 139 ? 10.114 -3.128 1.881 1.00 94.06 139 VAL A N 1
ATOM 1140 C CA . VAL A 1 139 ? 10.384 -2.593 3.229 1.00 94.06 139 VAL A CA 1
ATOM 1141 C C . VAL A 1 139 ? 11.766 -3.004 3.726 1.00 94.06 139 VAL A C 1
ATOM 1143 O O . VAL A 1 139 ? 12.458 -2.194 4.336 1.00 94.06 139 VAL A O 1
ATOM 1146 N N . LYS A 1 140 ? 12.194 -4.248 3.480 1.00 93.75 140 LYS A N 1
ATOM 1147 C CA . LYS A 1 140 ? 13.543 -4.676 3.867 1.00 93.75 140 LYS A CA 1
ATOM 1148 C C . LYS A 1 140 ? 14.615 -3.865 3.151 1.00 93.75 140 LYS A C 1
ATOM 1150 O O . LYS A 1 140 ? 15.577 -3.486 3.806 1.00 93.75 140 LYS A O 1
ATOM 1155 N N . HIS A 1 141 ? 14.436 -3.602 1.858 1.00 90.75 141 HIS A N 1
ATOM 1156 C CA . HIS A 1 141 ? 15.354 -2.776 1.085 1.00 90.75 141 HIS A CA 1
ATOM 1157 C C . HIS A 1 141 ? 15.462 -1.373 1.690 1.00 90.75 141 HIS A C 1
ATOM 1159 O O . HIS A 1 141 ? 16.551 -0.976 2.088 1.00 90.75 141 HIS A O 1
ATOM 1165 N N . VAL A 1 142 ? 14.332 -0.688 1.899 1.00 90.31 142 VAL A N 1
ATOM 1166 C CA . VAL A 1 142 ? 14.301 0.652 2.512 1.00 90.31 142 VAL A CA 1
ATOM 1167 C C . VAL A 1 142 ? 14.999 0.677 3.868 1.00 90.31 142 VAL A C 1
ATOM 1169 O O . VAL A 1 142 ? 15.857 1.520 4.117 1.00 90.31 142 VAL A O 1
ATOM 1172 N N . LEU A 1 143 ? 14.668 -0.266 4.750 1.00 90.81 143 LEU A N 1
ATOM 1173 C CA . LEU A 1 143 ? 15.259 -0.328 6.085 1.00 90.81 143 LEU A CA 1
ATOM 1174 C C . LEU A 1 143 ? 16.755 -0.657 6.060 1.00 90.81 143 LEU A C 1
ATOM 1176 O O . LEU A 1 143 ? 17.505 -0.148 6.888 1.00 90.81 143 LEU A O 1
ATOM 1180 N N . GLN A 1 144 ? 17.196 -1.496 5.124 1.00 90.25 144 GLN A N 1
ATOM 1181 C CA . GLN A 1 144 ? 18.610 -1.800 4.941 1.00 90.25 144 GLN A CA 1
ATOM 1182 C C . GLN A 1 144 ? 19.372 -0.583 4.407 1.00 90.25 144 GLN A C 1
ATOM 1184 O O . GLN A 1 144 ? 20.483 -0.328 4.858 1.00 90.25 144 GLN A O 1
ATOM 1189 N N . THR A 1 145 ? 18.777 0.202 3.510 1.00 87.69 145 THR A N 1
ATOM 1190 C CA . THR A 1 145 ? 19.388 1.444 3.020 1.00 87.69 145 THR A CA 1
ATOM 1191 C C . THR A 1 145 ? 19.482 2.498 4.126 1.00 87.69 145 THR A C 1
ATOM 1193 O O . THR A 1 145 ? 20.485 3.198 4.217 1.00 87.69 145 THR A O 1
ATOM 1196 N N . LEU A 1 146 ? 18.483 2.572 5.013 1.00 86.38 146 LEU A N 1
ATOM 1197 C CA . LEU A 1 146 ? 18.492 3.488 6.158 1.00 86.38 146 LEU A CA 1
ATOM 1198 C C . LEU A 1 146 ? 19.484 3.084 7.262 1.00 86.38 146 LEU A C 1
ATOM 1200 O O . LEU A 1 146 ? 20.076 3.959 7.890 1.00 86.38 146 LEU A O 1
ATOM 1204 N N . TRP A 1 147 ? 19.657 1.781 7.528 1.00 87.75 147 TRP A N 1
ATOM 1205 C CA . TRP A 1 147 ? 20.347 1.294 8.738 1.00 87.75 147 TRP A CA 1
ATOM 1206 C C . TRP A 1 147 ? 21.492 0.302 8.511 1.00 87.75 147 TRP A C 1
ATOM 1208 O O . TRP A 1 147 ? 22.038 -0.212 9.485 1.00 87.75 147 TRP A O 1
ATOM 1218 N N . GLY A 1 148 ? 21.832 -0.037 7.271 1.00 85.06 148 GLY A N 1
ATOM 1219 C CA . GLY A 1 148 ? 22.945 -0.927 6.918 1.00 85.06 148 GLY A CA 1
ATOM 1220 C C . GLY A 1 148 ? 22.703 -2.427 7.146 1.00 85.06 148 GLY A C 1
ATOM 1221 O O . GLY A 1 148 ? 22.986 -3.224 6.251 1.00 85.06 148 GLY A O 1
ATOM 1222 N N . ASP A 1 149 ? 22.163 -2.845 8.299 1.00 87.31 149 ASP A N 1
ATOM 1223 C CA . ASP A 1 149 ? 22.007 -4.280 8.610 1.00 87.31 149 ASP A CA 1
ATOM 1224 C C . ASP A 1 149 ? 20.681 -4.882 8.116 1.00 87.31 149 ASP A C 1
ATOM 1226 O O . ASP A 1 149 ? 19.686 -4.189 7.896 1.00 87.31 149 ASP A O 1
ATOM 1230 N N . SER A 1 150 ? 20.614 -6.216 8.067 1.00 90.50 150 SER A N 1
ATOM 1231 C CA . SER A 1 150 ? 19.386 -6.955 7.750 1.00 90.50 150 SER A CA 1
ATOM 1232 C C . SER A 1 150 ? 18.242 -6.635 8.739 1.00 90.50 150 SER A C 1
ATOM 1234 O O . SER A 1 150 ? 18.415 -6.825 9.947 1.00 90.50 150 SER A O 1
ATOM 1236 N N . PRO A 1 151 ? 17.056 -6.198 8.268 1.00 92.94 151 PRO A N 1
ATOM 1237 C CA . PRO A 1 151 ? 15.897 -5.862 9.110 1.00 92.94 151 PRO A CA 1
ATOM 1238 C C . PRO A 1 151 ? 14.900 -7.032 9.259 1.00 92.94 151 PRO A C 1
ATOM 1240 O O . PRO A 1 151 ? 13.708 -6.858 9.536 1.00 92.94 151 PRO A O 1
ATOM 1243 N N . ASP A 1 152 ? 15.356 -8.262 9.007 1.00 93.38 152 ASP A N 1
ATOM 1244 C CA . ASP A 1 152 ? 14.519 -9.457 8.906 1.00 93.38 152 ASP A CA 1
ATOM 1245 C C . ASP A 1 152 ? 13.681 -9.732 10.159 1.00 93.38 152 ASP A C 1
ATOM 1247 O O . ASP A 1 152 ? 12.528 -10.174 10.069 1.00 93.38 152 ASP A O 1
ATOM 1251 N N . ARG A 1 153 ? 14.271 -9.509 11.337 1.00 93.69 153 ARG A N 1
ATOM 1252 C CA . ARG A 1 153 ? 13.646 -9.794 12.631 1.00 93.69 153 ARG A CA 1
ATOM 1253 C C . ARG A 1 153 ? 12.547 -8.780 12.932 1.00 93.69 153 ARG A C 1
ATOM 1255 O O . ARG A 1 153 ? 11.461 -9.168 13.361 1.00 93.69 153 ARG A O 1
ATOM 1262 N N . GLU A 1 154 ? 12.825 -7.512 12.682 1.00 93.69 154 GLU A N 1
ATOM 1263 C CA . GLU A 1 154 ? 11.971 -6.360 12.931 1.00 93.69 154 GLU A CA 1
ATOM 1264 C C . GLU A 1 154 ? 10.745 -6.405 12.019 1.00 93.69 154 GLU A C 1
ATOM 1266 O O . GLU A 1 154 ? 9.615 -6.331 12.504 1.00 93.69 154 GLU A O 1
ATOM 1271 N N . VAL A 1 155 ? 10.944 -6.666 10.721 1.00 94.94 155 VAL A N 1
ATOM 1272 C CA . VAL A 1 155 ? 9.847 -6.823 9.752 1.00 94.94 155 VAL A CA 1
ATOM 1273 C C . VAL A 1 155 ? 8.952 -8.011 10.125 1.00 94.94 155 VAL A C 1
ATOM 1275 O O . VAL A 1 155 ? 7.726 -7.888 10.163 1.00 94.94 155 VAL A O 1
ATOM 1278 N N . LYS A 1 156 ? 9.537 -9.166 10.482 1.00 93.50 156 LYS A N 1
ATOM 1279 C CA . LYS A 1 156 ? 8.771 -10.349 10.927 1.00 93.50 156 LYS A CA 1
ATOM 1280 C C . LYS A 1 156 ? 7.988 -10.089 12.216 1.00 93.50 156 LYS A C 1
ATOM 1282 O O . LYS A 1 156 ? 6.882 -10.622 12.358 1.00 93.50 156 LYS A O 1
ATOM 1287 N N . ALA A 1 157 ? 8.554 -9.327 13.151 1.00 90.62 157 ALA A N 1
ATOM 1288 C CA . ALA A 1 157 ? 7.894 -8.950 14.396 1.00 90.62 157 ALA A CA 1
ATOM 1289 C C . ALA A 1 157 ? 6.726 -7.989 14.132 1.00 90.62 157 ALA A C 1
ATOM 1291 O O . ALA A 1 157 ? 5.619 -8.244 14.604 1.00 90.62 157 ALA A O 1
ATOM 1292 N N . ALA A 1 158 ? 6.937 -6.960 13.310 1.00 92.75 158 ALA A N 1
ATOM 1293 C CA . ALA A 1 158 ? 5.917 -5.982 12.949 1.00 92.75 158 ALA A CA 1
ATOM 1294 C C . ALA A 1 158 ? 4.730 -6.625 12.209 1.00 92.75 158 ALA A C 1
ATOM 1296 O O . ALA A 1 158 ? 3.584 -6.432 12.609 1.00 92.75 158 ALA A O 1
ATOM 1297 N N . LEU A 1 159 ? 4.980 -7.484 11.212 1.00 93.62 159 LEU A N 1
ATOM 1298 C CA . LEU A 1 159 ? 3.924 -8.237 10.512 1.00 93.62 159 LEU A CA 1
ATOM 1299 C C . LEU A 1 159 ? 3.080 -9.097 11.464 1.00 93.62 159 LEU A C 1
ATOM 1301 O O . LEU A 1 159 ? 1.868 -9.222 11.288 1.00 93.62 159 LEU A O 1
ATOM 1305 N N . LYS A 1 160 ? 3.711 -9.697 12.482 1.00 90.56 160 LYS A N 1
ATOM 1306 C CA . LYS A 1 160 ? 3.009 -10.489 13.498 1.00 90.56 160 LYS A CA 1
ATOM 1307 C C . LYS A 1 160 ? 2.131 -9.605 14.385 1.00 90.56 160 LYS A C 1
ATOM 1309 O O . LYS A 1 160 ? 0.986 -9.975 14.625 1.00 90.56 160 LYS A O 1
ATOM 1314 N N . VAL A 1 161 ? 2.660 -8.474 14.855 1.00 87.75 161 VAL A N 1
ATOM 1315 C CA . VAL A 1 161 ? 1.935 -7.521 15.716 1.00 87.75 161 VAL A CA 1
ATOM 1316 C C . VAL A 1 161 ? 0.732 -6.926 14.987 1.00 87.75 161 VAL A C 1
ATOM 1318 O O . VAL A 1 161 ? -0.352 -6.892 15.552 1.00 87.75 161 VAL A O 1
ATOM 1321 N N . MET A 1 162 ? 0.883 -6.551 13.715 1.00 90.19 162 MET A N 1
ATOM 1322 C CA . MET A 1 162 ? -0.205 -5.970 12.916 1.00 90.19 162 MET A CA 1
ATOM 1323 C C . MET A 1 162 ? -1.238 -6.996 12.426 1.00 90.19 162 MET A C 1
ATOM 1325 O O . MET A 1 162 ? -2.252 -6.625 11.839 1.00 90.19 162 MET A O 1
ATOM 1329 N N . GLY A 1 163 ? -0.993 -8.291 12.642 1.00 91.25 163 GLY A N 1
ATOM 1330 C CA . GLY A 1 163 ? -1.906 -9.357 12.238 1.00 91.25 163 GLY A CA 1
ATOM 1331 C C . GLY A 1 163 ? -1.814 -9.771 10.766 1.00 91.25 163 GLY A C 1
ATOM 1332 O O . GLY A 1 163 ? -2.648 -10.558 10.332 1.00 91.25 163 GLY A O 1
ATOM 1333 N N . PHE A 1 164 ? -0.788 -9.331 10.034 1.00 93.44 164 PHE A N 1
ATOM 1334 C CA . PHE A 1 164 ? -0.528 -9.665 8.623 1.00 93.44 164 PHE A CA 1
ATOM 1335 C C . PHE A 1 164 ? 0.243 -10.970 8.417 1.00 93.44 164 PHE A C 1
ATOM 1337 O O . PHE A 1 164 ? 0.715 -11.270 7.320 1.00 93.44 164 PHE A O 1
ATOM 1344 N N . ARG A 1 165 ? 0.427 -11.747 9.485 1.00 89.44 165 ARG A N 1
ATOM 1345 C CA . ARG A 1 165 ? 1.126 -13.027 9.439 1.00 89.44 165 ARG A CA 1
ATOM 1346 C C . ARG A 1 165 ? 0.227 -14.146 9.939 1.00 89.44 165 ARG A C 1
ATOM 1348 O O . ARG A 1 165 ? -0.322 -14.080 11.047 1.00 89.44 165 ARG A O 1
ATOM 1355 N N . LYS A 1 166 ? 0.157 -15.214 9.150 1.00 84.56 166 LYS A N 1
ATOM 1356 C CA . LYS A 1 166 ? -0.493 -16.473 9.505 1.00 84.56 166 LYS A CA 1
ATOM 1357 C C . LYS A 1 166 ? 0.579 -17.552 9.530 1.00 84.56 166 LYS A C 1
ATOM 1359 O O . LYS A 1 166 ? 1.194 -17.863 8.517 1.00 84.56 166 LYS A O 1
ATOM 1364 N N . ASN A 1 167 ? 0.844 -18.104 10.712 1.00 84.00 167 ASN A N 1
ATOM 1365 C CA . ASN A 1 167 ? 1.968 -19.015 10.941 1.00 84.00 167 ASN A CA 1
ATOM 1366 C C . ASN A 1 167 ? 3.309 -18.365 10.551 1.00 84.00 167 ASN A C 1
ATOM 1368 O O . ASN A 1 167 ? 3.701 -17.353 11.136 1.00 84.00 167 ASN A O 1
ATOM 1372 N N . GLN A 1 168 ? 4.017 -18.944 9.578 1.00 85.25 168 GLN A N 1
ATOM 1373 C CA . GLN A 1 168 ? 5.294 -18.436 9.089 1.00 85.25 168 GLN A CA 1
ATOM 1374 C C . GLN A 1 168 ? 5.171 -17.601 7.808 1.00 85.25 168 GLN A C 1
ATOM 1376 O O . GLN A 1 168 ? 6.146 -16.923 7.481 1.00 85.25 168 GLN A O 1
ATOM 1381 N N . SER A 1 169 ? 4.003 -17.568 7.159 1.00 89.69 169 SER A N 1
ATOM 1382 C CA . SER A 1 169 ? 3.772 -16.887 5.882 1.00 89.69 169 SER A CA 1
ATOM 1383 C C . SER A 1 169 ? 3.004 -15.570 6.030 1.00 89.69 169 SER A C 1
ATOM 1385 O O . SER A 1 169 ? 2.352 -15.303 7.046 1.00 89.69 169 SER A O 1
ATOM 1387 N N . LEU A 1 170 ? 3.119 -14.736 4.997 1.00 92.50 170 LEU A N 1
ATOM 1388 C CA . LEU A 1 170 ? 2.367 -13.496 4.845 1.00 92.50 170 LEU A CA 1
ATOM 1389 C C . LEU A 1 170 ? 0.888 -13.815 4.590 1.00 92.50 170 LEU A C 1
ATOM 1391 O O . LEU A 1 170 ? 0.572 -14.745 3.849 1.00 92.50 170 LEU A O 1
ATOM 1395 N N . ASP A 1 171 ? -0.003 -13.060 5.218 1.00 93.94 171 ASP A N 1
ATOM 1396 C CA . ASP A 1 171 ? -1.447 -13.185 5.041 1.00 93.94 171 ASP A CA 1
ATOM 1397 C C . ASP A 1 171 ? -1.920 -12.155 4.003 1.00 93.94 171 ASP A C 1
ATOM 1399 O O . ASP A 1 171 ? -2.267 -11.024 4.345 1.00 93.94 171 ASP A O 1
ATOM 1403 N N . LEU A 1 172 ? -1.849 -12.529 2.718 1.00 93.69 172 LEU A N 1
ATOM 1404 C CA . LEU A 1 172 ? -2.159 -11.632 1.594 1.00 93.69 172 LEU A CA 1
ATOM 1405 C C . LEU A 1 172 ? -3.607 -11.126 1.624 1.00 93.69 172 LEU A C 1
ATOM 1407 O O . LEU A 1 172 ? -3.852 -9.984 1.254 1.00 93.69 172 LEU A O 1
ATOM 1411 N N . GLU A 1 173 ? -4.547 -11.935 2.118 1.00 94.06 173 GLU A N 1
ATOM 1412 C CA . GLU A 1 173 ? -5.950 -11.535 2.274 1.00 94.06 173 GLU A CA 1
ATOM 1413 C C . GLU A 1 173 ? -6.079 -10.384 3.282 1.00 94.06 173 GLU A C 1
ATOM 1415 O O . GLU A 1 173 ? -6.755 -9.387 3.026 1.00 94.06 173 GLU A O 1
ATOM 1420 N N . MET A 1 174 ? -5.376 -10.477 4.417 1.00 94.31 174 MET A N 1
ATOM 1421 C CA . MET A 1 174 ? -5.362 -9.401 5.410 1.00 94.31 174 MET A CA 1
ATOM 1422 C 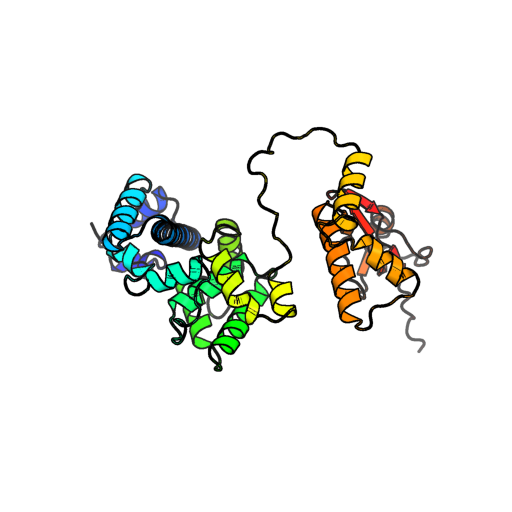C . MET A 1 174 ? -4.653 -8.143 4.897 1.00 94.31 174 MET A C 1
ATOM 1424 O O . MET A 1 174 ? -5.073 -7.039 5.248 1.00 94.31 174 MET A O 1
ATOM 1428 N N . LEU A 1 175 ? -3.606 -8.291 4.077 1.00 96.12 175 LEU A N 1
ATOM 1429 C CA . LEU A 1 175 ? -2.948 -7.151 3.437 1.00 96.12 175 LEU A CA 1
ATOM 1430 C C . LEU A 1 175 ? -3.874 -6.433 2.454 1.00 96.12 175 LEU A C 1
ATOM 1432 O O . LEU A 1 175 ? -3.993 -5.213 2.521 1.00 96.12 175 LEU A O 1
ATOM 1436 N N . GLU A 1 176 ? -4.553 -7.181 1.583 1.00 95.06 176 GLU A N 1
ATOM 1437 C CA . GLU A 1 176 ? -5.500 -6.626 0.613 1.00 95.06 176 GLU A CA 1
ATOM 1438 C C . GLU A 1 176 ? -6.658 -5.929 1.329 1.00 95.06 176 GLU A C 1
ATOM 1440 O O . GLU A 1 176 ? -7.031 -4.804 0.996 1.00 95.06 176 GLU A O 1
ATOM 1445 N N . LYS A 1 177 ? -7.160 -6.532 2.413 1.00 95.31 177 LYS A N 1
ATOM 1446 C CA . LYS A 1 177 ? -8.170 -5.895 3.255 1.00 95.31 177 LYS A CA 1
ATOM 1447 C C . LYS A 1 177 ? -7.666 -4.580 3.850 1.00 95.31 177 LYS A C 1
ATOM 1449 O O . LYS A 1 177 ? -8.385 -3.586 3.791 1.00 95.31 177 LYS A O 1
ATOM 1454 N N . TYR A 1 178 ? -6.453 -4.545 4.400 1.00 96.75 178 TYR A N 1
ATOM 1455 C CA . TYR A 1 178 ? -5.870 -3.304 4.920 1.00 96.75 178 TYR A CA 1
ATOM 1456 C C . TYR A 1 178 ? -5.739 -2.241 3.823 1.00 96.75 178 TYR A C 1
ATOM 1458 O O . TYR A 1 178 ? -6.200 -1.114 3.998 1.00 96.75 178 TYR A O 1
ATOM 1466 N N . ARG A 1 179 ? -5.182 -2.616 2.666 1.00 96.06 179 ARG A N 1
ATOM 1467 C CA . ARG A 1 179 ? -5.064 -1.748 1.489 1.00 96.06 179 ARG A CA 1
ATOM 1468 C C . ARG A 1 179 ? -6.420 -1.165 1.095 1.00 96.06 179 ARG A C 1
ATOM 1470 O O . ARG A 1 179 ? -6.526 0.047 0.951 1.00 96.06 179 ARG A O 1
ATOM 1477 N N . SER A 1 180 ? -7.466 -1.985 1.000 1.00 94.62 180 SER A N 1
ATOM 1478 C CA . SER A 1 180 ? -8.814 -1.527 0.628 1.00 94.62 180 SER A CA 1
ATOM 1479 C C . SER A 1 180 ? -9.398 -0.484 1.591 1.00 94.62 180 SER A C 1
ATOM 1481 O O . SER A 1 180 ? -10.149 0.394 1.173 1.00 94.62 180 SER A O 1
ATOM 1483 N N . LEU A 1 181 ? -9.029 -0.544 2.875 1.00 92.62 181 LEU A N 1
ATOM 1484 C CA . LEU A 1 181 ? -9.509 0.389 3.895 1.00 92.62 181 LEU A CA 1
ATOM 1485 C C . LEU A 1 181 ? -8.760 1.729 3.868 1.00 92.62 181 LEU A C 1
ATOM 1487 O O . LEU A 1 181 ? -9.369 2.766 4.152 1.00 92.62 181 LEU A O 1
ATOM 1491 N N . PHE A 1 182 ? -7.462 1.714 3.538 1.00 94.81 182 PHE A N 1
ATOM 1492 C CA . PHE A 1 182 ? -6.561 2.846 3.797 1.00 94.81 182 PHE A CA 1
ATOM 1493 C C . PHE A 1 182 ? -5.749 3.356 2.596 1.00 94.81 182 PHE A C 1
ATOM 1495 O O . PHE A 1 182 ? -5.018 4.339 2.754 1.00 94.81 182 PHE A O 1
ATOM 1502 N N . LYS A 1 183 ? -5.865 2.758 1.402 1.00 89.75 183 LYS A N 1
ATOM 1503 C CA . LYS A 1 183 ? -5.187 3.254 0.190 1.00 89.75 183 LYS A CA 1
ATOM 1504 C C . LYS A 1 183 ? -5.550 4.726 -0.050 1.00 89.75 183 LYS A C 1
ATOM 1506 O O . LYS A 1 183 ? -6.724 5.086 -0.101 1.00 89.75 183 LYS A O 1
ATOM 1511 N N . GLY A 1 184 ? -4.532 5.587 -0.133 1.00 87.44 184 GLY A N 1
ATOM 1512 C CA . GLY A 1 184 ? -4.691 7.037 -0.307 1.00 87.44 184 GLY A CA 1
ATOM 1513 C C . GLY A 1 184 ? -5.264 7.800 0.900 1.00 87.44 184 GLY A C 1
ATOM 1514 O O . GLY A 1 184 ? -5.648 8.962 0.746 1.00 87.44 184 GLY A O 1
ATOM 1515 N N . ARG A 1 185 ? -5.354 7.169 2.082 1.00 90.31 185 ARG A N 1
ATOM 1516 C CA . ARG A 1 185 ? -5.925 7.771 3.303 1.00 90.31 185 ARG A CA 1
ATOM 1517 C C . ARG A 1 185 ? -4.928 7.945 4.445 1.00 90.31 185 ARG A C 1
ATOM 1519 O O . ARG A 1 185 ? -5.223 8.689 5.370 1.00 90.31 185 ARG A O 1
ATOM 1526 N N . LEU A 1 186 ? -3.764 7.294 4.413 1.00 94.19 186 LEU A N 1
ATOM 1527 C CA . LEU A 1 186 ? -2.774 7.416 5.489 1.00 94.19 186 LEU A CA 1
ATOM 1528 C C . LEU A 1 186 ? -2.233 8.851 5.560 1.00 94.19 186 LEU A C 1
ATOM 1530 O O . LEU A 1 186 ? -1.668 9.357 4.591 1.00 94.19 186 LEU A O 1
ATOM 1534 N N . VAL A 1 187 ? -2.367 9.494 6.724 1.00 94.56 187 VAL A N 1
ATOM 1535 C CA . VAL A 1 187 ? -1.970 10.903 6.922 1.00 94.56 187 VAL A CA 1
ATOM 1536 C C . VAL A 1 187 ? -0.478 11.148 6.704 1.00 94.56 187 VAL A C 1
ATOM 1538 O O . VAL A 1 187 ? -0.079 12.225 6.279 1.00 94.56 187 VAL A O 1
ATOM 1541 N N . TYR A 1 188 ? 0.337 10.116 6.912 1.00 94.06 188 TYR A N 1
ATOM 1542 C CA . TYR A 1 188 ? 1.781 10.155 6.729 1.00 94.06 188 TYR A CA 1
ATOM 1543 C C . TYR A 1 188 ? 2.250 9.723 5.331 1.00 94.06 188 TYR A C 1
ATOM 1545 O O . TYR A 1 188 ? 3.449 9.779 5.075 1.00 94.06 188 TYR A O 1
ATOM 1553 N N . SER A 1 189 ? 1.364 9.297 4.414 1.00 93.62 189 SER A N 1
ATOM 1554 C CA . SER A 1 189 ? 1.792 8.800 3.090 1.00 93.62 189 SER A CA 1
ATOM 1555 C C . SER A 1 189 ? 2.578 9.850 2.304 1.00 93.62 189 SER A C 1
ATOM 1557 O O . SER A 1 189 ? 3.620 9.540 1.733 1.00 93.62 189 SER A O 1
ATOM 1559 N N . LYS A 1 190 ? 2.109 11.104 2.282 1.00 91.00 190 LYS A N 1
ATOM 1560 C CA . LYS A 1 190 ? 2.773 12.178 1.530 1.00 91.00 190 LYS A CA 1
ATOM 1561 C C . LYS A 1 190 ? 4.157 12.493 2.102 1.00 91.00 190 LYS A C 1
ATOM 1563 O O . LYS A 1 190 ? 5.125 12.542 1.351 1.00 91.00 190 LYS A O 1
ATOM 1568 N N . GLY A 1 191 ? 4.244 12.678 3.417 1.00 92.12 191 GLY A N 1
ATOM 1569 C CA . GLY A 1 191 ? 5.508 12.980 4.078 1.00 92.12 191 GLY A CA 1
ATOM 1570 C C . GLY A 1 191 ? 6.514 11.833 3.970 1.00 92.12 191 GLY A C 1
ATOM 1571 O O . GLY A 1 191 ? 7.647 12.074 3.566 1.00 92.12 191 GLY A O 1
ATOM 1572 N N . LEU A 1 192 ? 6.095 10.575 4.185 1.00 91.81 192 LEU A N 1
ATOM 1573 C CA . LEU A 1 192 ? 6.968 9.414 3.966 1.00 91.81 192 LEU A CA 1
ATOM 1574 C C . LEU A 1 192 ? 7.448 9.309 2.522 1.00 91.81 192 LEU A C 1
ATOM 1576 O O . LEU A 1 192 ? 8.614 9.006 2.303 1.00 91.81 192 LEU A O 1
ATOM 1580 N N . ARG A 1 193 ? 6.589 9.573 1.534 1.00 91.06 193 ARG A N 1
ATOM 1581 C CA . ARG A 1 193 ? 7.005 9.555 0.129 1.00 91.06 193 ARG A CA 1
ATOM 1582 C C . ARG A 1 193 ? 8.120 10.567 -0.130 1.00 91.06 193 ARG A C 1
ATOM 1584 O O . ARG A 1 193 ? 9.145 10.192 -0.685 1.00 91.06 193 ARG A O 1
ATOM 1591 N N . ASN A 1 194 ? 7.944 11.807 0.326 1.00 89.69 194 ASN A N 1
ATOM 1592 C CA . ASN A 1 194 ? 8.951 12.861 0.185 1.00 89.69 194 ASN A CA 1
ATOM 1593 C C . ASN A 1 194 ? 10.266 12.495 0.887 1.00 89.69 194 ASN A C 1
ATOM 1595 O O . ASN A 1 194 ? 11.342 12.731 0.351 1.00 89.69 194 ASN A O 1
ATOM 1599 N N . LEU A 1 195 ? 10.172 11.896 2.076 1.00 88.88 195 LEU A N 1
ATOM 1600 C CA . LEU A 1 195 ? 11.325 1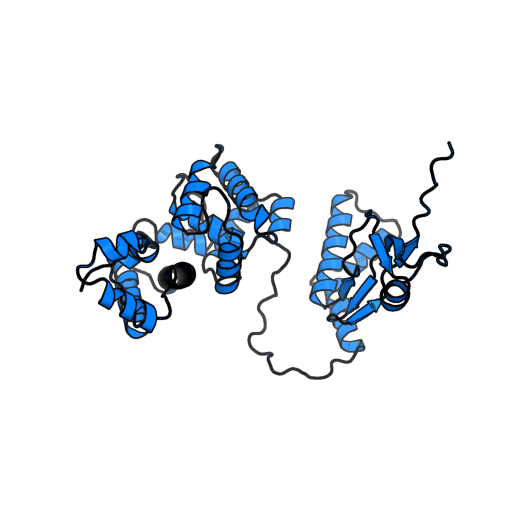1.469 2.865 1.00 88.88 195 LEU A CA 1
ATOM 1601 C C . LEU A 1 195 ? 12.090 10.322 2.204 1.00 88.88 195 LEU A C 1
ATOM 1603 O O . LEU A 1 195 ? 13.315 10.298 2.239 1.00 88.88 195 LEU A O 1
ATOM 1607 N N . LEU A 1 196 ? 11.381 9.368 1.605 1.00 88.75 196 LEU A N 1
ATOM 1608 C CA . LEU A 1 196 ? 11.998 8.200 0.989 1.00 88.75 196 LEU A CA 1
ATOM 1609 C C . LEU A 1 196 ? 12.505 8.479 -0.428 1.00 88.75 196 LEU A C 1
ATOM 1611 O O . LEU A 1 196 ? 13.444 7.821 -0.859 1.00 88.75 196 LEU A O 1
ATOM 1615 N N . GLN A 1 197 ? 11.952 9.465 -1.137 1.00 86.94 197 GLN A N 1
ATOM 1616 C CA . GLN A 1 197 ? 12.327 9.790 -2.517 1.00 86.94 197 GLN A CA 1
ATOM 1617 C C . GLN A 1 197 ? 13.849 9.902 -2.768 1.00 86.94 197 GLN A C 1
ATOM 1619 O O . GLN A 1 197 ? 14.298 9.359 -3.772 1.00 86.94 197 GLN A O 1
ATOM 1624 N N . PRO A 1 198 ? 14.672 10.520 -1.893 1.00 81.56 198 PRO A N 1
ATOM 1625 C CA . PRO A 1 198 ? 16.122 10.602 -2.099 1.00 81.56 198 PRO A CA 1
ATOM 1626 C C . PRO A 1 198 ? 16.866 9.267 -1.929 1.00 81.56 198 PRO A C 1
ATOM 1628 O O . PRO A 1 198 ? 18.035 9.168 -2.287 1.00 81.56 198 PRO A O 1
ATOM 1631 N N . ILE A 1 199 ? 16.220 8.273 -1.316 1.00 78.44 199 ILE A N 1
ATOM 1632 C CA . ILE A 1 199 ? 16.818 7.006 -0.867 1.00 78.44 199 ILE A CA 1
ATOM 1633 C C . ILE A 1 199 ? 16.380 5.844 -1.766 1.00 78.44 199 ILE A C 1
ATOM 1635 O O . ILE A 1 199 ? 17.053 4.819 -1.843 1.00 78.44 199 ILE A O 1
ATOM 1639 N N . LEU A 1 200 ? 15.245 6.006 -2.441 1.00 78.56 200 LEU A N 1
ATOM 1640 C CA . LEU A 1 200 ? 14.677 5.030 -3.355 1.00 78.56 200 LEU A CA 1
ATOM 1641 C C . LEU A 1 200 ? 15.345 5.136 -4.728 1.00 78.56 200 LEU A C 1
ATOM 1643 O O . LEU A 1 200 ? 15.517 6.226 -5.275 1.00 78.56 200 LEU A O 1
ATOM 1647 N N . SER A 1 201 ? 15.698 3.990 -5.306 1.00 74.31 201 SER A N 1
ATOM 1648 C CA . SER A 1 201 ? 16.142 3.924 -6.698 1.00 74.31 201 SER A CA 1
ATOM 1649 C C . SER A 1 201 ? 14.982 4.219 -7.658 1.00 74.31 201 SER A C 1
ATOM 1651 O O . SER A 1 201 ? 13.810 4.160 -7.283 1.00 74.31 201 SER A O 1
ATOM 1653 N N . SER A 1 202 ? 15.276 4.475 -8.936 1.00 65.25 202 SER A N 1
ATOM 1654 C CA . SER A 1 202 ? 14.230 4.590 -9.964 1.00 65.25 202 SER A CA 1
ATOM 1655 C C . SER A 1 202 ? 13.365 3.326 -10.071 1.00 65.25 202 SER A C 1
ATOM 1657 O O . SER A 1 202 ? 12.188 3.420 -10.409 1.00 65.25 202 SER A O 1
ATOM 1659 N N . GLU A 1 203 ? 13.923 2.153 -9.756 1.00 62.34 203 GLU A N 1
ATOM 1660 C CA . GLU A 1 203 ? 13.183 0.887 -9.699 1.00 62.34 203 GLU A CA 1
ATOM 1661 C C . GLU A 1 203 ? 12.231 0.847 -8.496 1.00 62.34 203 GLU A C 1
ATOM 1663 O O . GLU A 1 203 ? 11.076 0.452 -8.637 1.00 62.34 203 GLU A O 1
ATOM 1668 N N . ASP A 1 204 ? 12.660 1.331 -7.330 1.00 65.38 204 ASP A N 1
ATOM 1669 C CA . ASP A 1 204 ? 11.801 1.422 -6.146 1.00 65.38 204 ASP A CA 1
ATOM 1670 C C . ASP A 1 204 ? 10.685 2.459 -6.307 1.00 65.38 204 ASP A C 1
ATOM 1672 O O . ASP A 1 204 ? 9.574 2.261 -5.812 1.00 65.38 204 ASP A O 1
ATOM 1676 N N . ILE A 1 205 ? 10.972 3.558 -7.010 1.00 62.53 205 ILE A N 1
ATOM 1677 C CA . ILE A 1 205 ? 9.977 4.567 -7.375 1.00 62.53 205 ILE A CA 1
ATOM 1678 C C . ILE A 1 205 ? 8.965 3.958 -8.343 1.00 62.53 205 ILE A C 1
ATOM 1680 O O . ILE A 1 205 ? 7.774 4.113 -8.112 1.00 62.53 205 ILE A O 1
ATOM 1684 N N . ALA A 1 206 ? 9.387 3.180 -9.345 1.00 59.59 206 ALA A N 1
ATOM 1685 C CA . ALA A 1 206 ? 8.466 2.487 -10.254 1.00 59.59 206 ALA A CA 1
ATOM 1686 C C . ALA A 1 206 ? 7.538 1.491 -9.526 1.00 59.59 206 ALA A C 1
ATOM 1688 O O . ALA A 1 206 ? 6.399 1.279 -9.936 1.00 59.59 206 ALA A O 1
ATOM 1689 N N . VAL A 1 207 ? 7.993 0.915 -8.408 1.00 63.81 207 VAL A N 1
ATOM 1690 C CA . VAL A 1 207 ? 7.177 0.043 -7.547 1.00 63.81 207 VAL A CA 1
ATOM 1691 C C . VAL A 1 207 ? 6.091 0.822 -6.773 1.00 63.81 207 VAL A C 1
ATOM 1693 O O . VAL A 1 207 ? 5.071 0.227 -6.406 1.00 63.81 207 VAL A O 1
ATOM 1696 N N . ILE A 1 208 ? 6.285 2.130 -6.543 1.00 59.62 208 ILE A N 1
ATOM 1697 C CA . ILE A 1 208 ? 5.380 3.047 -5.814 1.00 59.62 208 ILE A CA 1
ATOM 1698 C C . ILE A 1 208 ? 4.519 3.902 -6.764 1.00 59.62 208 ILE A C 1
ATOM 1700 O O . ILE A 1 208 ? 3.363 4.212 -6.471 1.00 59.62 208 ILE A O 1
ATOM 1704 N N . GLU A 1 209 ? 5.069 4.320 -7.901 1.00 53.25 209 GLU A N 1
ATOM 1705 C CA . GLU A 1 209 ? 4.494 5.298 -8.821 1.00 53.25 209 GLU A CA 1
ATOM 1706 C C . GLU A 1 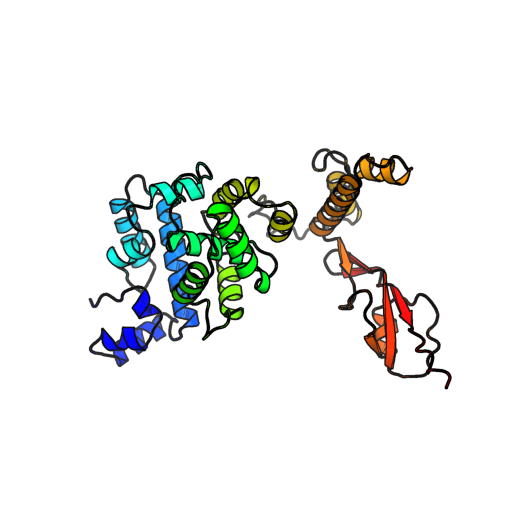209 ? 3.939 4.621 -10.075 1.00 53.25 209 GLU A C 1
ATOM 1708 O O . GLU A 1 209 ? 4.527 4.667 -11.149 1.00 53.25 209 GLU A O 1
ATOM 1713 N N . MET A 1 210 ? 2.747 4.031 -9.939 1.00 46.72 210 MET A N 1
ATOM 1714 C CA . MET A 1 210 ? 1.857 3.768 -11.081 1.00 46.72 210 MET A CA 1
ATOM 1715 C C . MET A 1 210 ? 0.375 4.087 -10.829 1.00 46.72 210 MET A C 1
ATOM 1717 O O . MET A 1 210 ? -0.436 3.833 -11.706 1.00 46.72 210 MET A O 1
ATOM 1721 N N . GLU A 1 211 ? -0.010 4.696 -9.700 1.00 40.16 211 GLU A N 1
ATOM 1722 C CA . GLU A 1 211 ? -1.374 5.222 -9.508 1.00 40.16 211 GLU A CA 1
ATOM 1723 C C . GLU A 1 211 ? -1.396 6.392 -8.505 1.00 40.16 211 GLU A C 1
ATOM 1725 O O . GLU A 1 211 ? -1.718 6.231 -7.328 1.00 40.16 211 GLU A O 1
ATOM 1730 N N . GLN A 1 212 ? -1.091 7.606 -8.959 1.00 36.84 212 GLN A N 1
ATOM 1731 C CA . GLN A 1 212 ? -1.671 8.805 -8.345 1.00 36.84 212 GLN A CA 1
ATOM 1732 C C . GLN A 1 212 ? -2.778 9.304 -9.281 1.00 36.84 212 GLN A C 1
ATOM 1734 O O . GLN A 1 212 ? -2.479 9.994 -10.256 1.00 36.84 212 GLN A O 1
ATOM 1739 N N . PRO A 1 213 ? -4.061 8.987 -9.018 1.00 35.62 213 PRO A N 1
ATOM 1740 C CA . PRO A 1 213 ? -5.144 9.797 -9.543 1.00 35.62 213 PRO A CA 1
ATOM 1741 C C . PRO A 1 213 ? -4.986 11.185 -8.922 1.00 35.62 213 PRO A C 1
ATOM 1743 O O . PRO A 1 213 ? -5.093 11.369 -7.707 1.00 35.62 213 PRO A O 1
ATOM 1746 N N . SER A 1 214 ? -4.676 12.166 -9.760 1.00 33.50 214 SER A N 1
ATOM 1747 C CA . SER A 1 214 ? -4.635 13.570 -9.388 1.00 33.50 214 SER A CA 1
ATOM 1748 C C . SER A 1 214 ? -5.943 13.945 -8.680 1.00 33.50 214 SER A C 1
ATOM 1750 O O . SER A 1 214 ? -7.016 14.002 -9.278 1.00 33.50 214 SER A O 1
ATOM 1752 N N . LYS A 1 215 ? -5.867 14.213 -7.368 1.00 36.69 215 LYS A N 1
ATOM 1753 C CA . LYS A 1 215 ? -6.953 14.832 -6.595 1.00 36.69 215 LYS A CA 1
ATOM 1754 C C . LYS A 1 215 ? -7.159 16.276 -7.067 1.00 36.69 215 LYS A C 1
ATOM 1756 O O . LYS A 1 215 ? -6.761 17.238 -6.422 1.00 36.69 215 LYS A O 1
ATOM 1761 N N . LYS A 1 216 ? -7.854 16.411 -8.190 1.00 38.53 216 LYS A N 1
ATOM 1762 C CA . LYS A 1 216 ? -8.908 17.400 -8.401 1.00 38.53 216 LYS A CA 1
ATOM 1763 C C . LYS A 1 216 ? -10.111 16.620 -8.913 1.00 38.53 216 LYS A C 1
ATOM 1765 O O . LYS A 1 216 ? -10.149 16.331 -10.102 1.00 38.53 216 LYS A O 1
ATOM 1770 N N . LYS A 1 217 ? -11.054 16.300 -8.015 1.00 38.38 217 LYS A N 1
ATOM 1771 C CA . LYS A 1 217 ? -12.519 16.220 -8.227 1.00 38.38 217 LYS A CA 1
ATOM 1772 C C . LYS A 1 217 ? -13.159 15.238 -7.244 1.00 38.38 217 LYS A C 1
ATOM 1774 O O . LYS A 1 217 ? -13.465 14.106 -7.583 1.00 38.38 217 LYS A O 1
ATOM 1779 N N . GLU A 1 218 ? -13.483 15.738 -6.060 1.00 32.53 218 GLU A N 1
ATOM 1780 C CA . GLU A 1 218 ? -14.561 15.177 -5.230 1.00 32.53 218 GLU A CA 1
ATOM 1781 C C . GLU A 1 218 ? -15.894 15.887 -5.571 1.00 32.53 218 GLU A C 1
ATOM 1783 O O . GLU A 1 218 ? -16.724 16.191 -4.724 1.00 32.53 218 GLU A O 1
ATOM 1788 N N . SER A 1 219 ? -16.084 16.245 -6.848 1.00 35.12 219 SER A N 1
ATOM 1789 C CA . SER A 1 219 ? -17.273 16.966 -7.337 1.00 35.12 219 SER A CA 1
ATOM 1790 C C . SER A 1 219 ? -17.635 16.606 -8.780 1.00 35.12 219 SER A C 1
ATOM 1792 O O . SER A 1 219 ? -18.075 17.466 -9.537 1.00 35.12 219 SER A O 1
ATOM 1794 N N . GLN A 1 220 ? -17.425 15.357 -9.205 1.00 36.88 220 GLN A N 1
ATOM 1795 C CA . GLN A 1 220 ? -17.922 14.875 -10.500 1.00 36.88 220 GLN A CA 1
ATOM 1796 C C . GLN A 1 220 ? -18.470 13.452 -10.392 1.00 36.88 220 GLN A C 1
ATOM 1798 O O . GLN A 1 220 ? -18.049 12.552 -11.102 1.00 36.88 220 GLN A O 1
ATOM 1803 N N . GLU A 1 221 ? -19.474 13.280 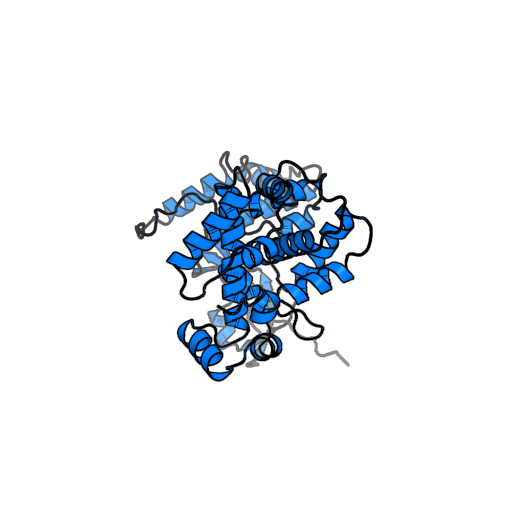-9.536 1.00 35.84 221 GLU A N 1
ATOM 1804 C CA . GLU A 1 221 ? -20.461 12.203 -9.690 1.00 35.84 221 GLU A CA 1
ATOM 1805 C C . GLU A 1 221 ? -21.659 12.653 -10.558 1.00 35.84 221 GLU A C 1
ATOM 1807 O O . GLU A 1 221 ? -22.699 12.009 -10.603 1.00 35.84 221 GLU A O 1
ATOM 1812 N N . ILE A 1 222 ? -21.520 13.766 -11.294 1.00 40.31 222 ILE A N 1
ATOM 1813 C CA . ILE A 1 222 ? -22.514 14.245 -12.267 1.00 40.31 222 ILE A CA 1
ATOM 1814 C C . ILE A 1 222 ? -21.803 14.834 -13.493 1.00 40.31 222 ILE A C 1
ATOM 1816 O O . ILE A 1 222 ? -21.919 16.023 -13.756 1.00 40.31 222 ILE A O 1
ATOM 1820 N N . ILE A 1 223 ? -21.037 14.038 -14.245 1.00 39.34 223 ILE A N 1
ATOM 1821 C CA . ILE A 1 223 ? -20.862 14.270 -15.694 1.00 39.34 223 ILE A CA 1
ATOM 1822 C C . ILE A 1 223 ? -20.844 12.908 -16.398 1.00 39.34 223 ILE A C 1
ATOM 1824 O O . ILE A 1 223 ? -19.864 12.493 -17.001 1.00 39.34 223 ILE A O 1
ATOM 1828 N N . SER A 1 224 ? -21.973 12.208 -16.342 1.00 42.78 224 SER A N 1
ATOM 1829 C CA . SER A 1 224 ? -22.470 11.510 -17.523 1.00 42.78 224 SER A CA 1
ATOM 1830 C C . SER A 1 224 ? -23.014 12.576 -18.483 1.00 42.78 224 SER A C 1
ATOM 1832 O O . SER A 1 224 ? -24.202 12.887 -18.514 1.00 42.78 224 SER A O 1
ATOM 1834 N N . ARG A 1 225 ? -22.118 13.221 -19.228 1.00 43.47 225 ARG A N 1
ATOM 1835 C CA . ARG A 1 225 ? -22.478 13.928 -20.458 1.00 43.47 225 ARG A CA 1
ATOM 1836 C C . ARG A 1 225 ? -21.519 13.460 -21.525 1.00 43.47 225 ARG A C 1
ATOM 1838 O O . ARG A 1 225 ? -20.315 13.472 -21.292 1.00 43.47 225 ARG A O 1
ATOM 1845 N N . ASP A 1 226 ? -22.100 13.021 -22.632 1.00 47.56 226 ASP A N 1
ATOM 1846 C CA . ASP A 1 226 ? -21.441 12.639 -23.871 1.00 47.56 226 ASP A CA 1
ATOM 1847 C C . ASP A 1 226 ? -20.309 13.613 -24.206 1.00 47.56 226 ASP A C 1
ATOM 1849 O O . ASP A 1 226 ? -20.543 14.671 -24.787 1.00 47.56 226 ASP A O 1
ATOM 1853 N N . MET A 1 227 ? -19.077 13.270 -23.830 1.00 55.25 227 MET A N 1
ATOM 1854 C CA . MET A 1 227 ? -17.928 13.851 -24.502 1.00 55.25 227 MET A CA 1
ATOM 1855 C C . MET A 1 227 ? -17.841 13.160 -25.848 1.00 55.25 227 MET A C 1
ATOM 1857 O O . MET A 1 227 ? -17.826 11.926 -25.931 1.00 55.25 227 MET A O 1
ATOM 1861 N N . THR A 1 228 ? -17.824 13.947 -26.913 1.00 71.56 228 THR A N 1
ATOM 1862 C CA . THR A 1 228 ? -17.635 13.403 -28.253 1.00 71.56 228 THR A CA 1
ATOM 1863 C C . THR A 1 228 ? -16.258 12.733 -28.333 1.00 71.56 228 THR A C 1
ATOM 1865 O O . THR A 1 228 ? -15.332 13.066 -27.590 1.00 71.56 228 THR A O 1
ATOM 1868 N N . SER A 1 229 ? -16.092 11.776 -29.253 1.00 73.31 229 SER A N 1
ATOM 1869 C CA . SER A 1 229 ? -14.784 11.140 -29.493 1.00 73.31 229 SER A CA 1
ATOM 1870 C C . SER A 1 229 ? -13.672 12.166 -29.760 1.00 73.31 229 SER A C 1
ATOM 1872 O O . SER A 1 229 ? -12.505 11.892 -29.488 1.00 73.31 229 SER A O 1
ATOM 1874 N N . GLU A 1 230 ? -14.037 13.332 -30.291 1.00 75.38 230 GLU A N 1
ATOM 1875 C CA . GLU A 1 230 ? -13.144 14.446 -30.594 1.00 75.38 230 GLU A CA 1
ATOM 1876 C C . GLU A 1 230 ? -12.646 15.151 -29.324 1.00 75.38 230 GLU A C 1
ATOM 1878 O O . GLU A 1 230 ? -11.446 15.368 -29.176 1.00 75.38 230 GLU A O 1
ATOM 1883 N N . GLU A 1 231 ? -13.523 15.416 -28.353 1.00 81.25 231 GLU A N 1
ATOM 1884 C CA . GLU A 1 231 ? -13.139 16.034 -27.076 1.00 81.25 231 GLU A CA 1
ATOM 1885 C C . GLU A 1 231 ? -12.191 15.150 -26.256 1.00 81.25 231 GLU A C 1
ATOM 1887 O O . GLU A 1 231 ? -11.245 15.645 -25.638 1.00 81.25 231 GLU A O 1
ATOM 1892 N N . SER A 1 232 ? -12.419 13.835 -26.257 1.00 79.81 232 SER A N 1
ATOM 1893 C CA . SER A 1 232 ? -11.521 12.881 -25.596 1.00 79.81 232 SER A CA 1
ATOM 1894 C C . SER A 1 232 ? -10.144 12.845 -26.262 1.00 79.81 232 SER A C 1
ATOM 1896 O O . SER A 1 232 ? -9.129 12.844 -25.568 1.00 79.81 232 SER A O 1
ATOM 1898 N N . MET A 1 233 ? -10.098 12.874 -27.598 1.00 84.12 233 MET A N 1
ATOM 1899 C CA . MET A 1 233 ? -8.841 12.907 -28.349 1.00 84.12 233 MET A CA 1
ATOM 1900 C C . MET A 1 233 ? -8.065 14.203 -28.094 1.00 84.12 233 MET A C 1
ATOM 1902 O O . MET A 1 233 ? -6.861 14.155 -27.851 1.00 84.12 233 MET A O 1
ATOM 1906 N N . MET A 1 234 ? -8.747 15.352 -28.087 1.00 87.06 234 MET A N 1
ATOM 1907 C CA . MET A 1 234 ? -8.115 16.645 -27.812 1.00 87.06 234 MET A CA 1
ATOM 1908 C C . MET A 1 234 ? -7.461 16.677 -26.431 1.00 87.06 234 MET A C 1
ATOM 1910 O O . MET A 1 234 ? -6.326 17.125 -26.311 1.00 87.06 234 MET A O 1
ATOM 1914 N N . LYS A 1 235 ? -8.109 16.114 -25.406 1.00 87.12 235 LYS A N 1
ATOM 1915 C CA . LYS A 1 235 ? -7.521 16.015 -24.060 1.00 87.12 235 LYS A CA 1
ATOM 1916 C C . LYS A 1 235 ? -6.263 15.157 -24.022 1.00 87.12 235 LYS A C 1
ATOM 1918 O O . LYS A 1 235 ? -5.305 15.520 -23.351 1.00 87.12 235 LYS A O 1
ATOM 1923 N N . ILE A 1 236 ? -6.252 14.043 -24.752 1.00 90.62 236 ILE A N 1
ATOM 1924 C CA . ILE A 1 236 ? -5.068 13.184 -24.859 1.00 90.62 236 ILE A CA 1
ATOM 1925 C C . ILE A 1 236 ? -3.931 13.938 -25.556 1.00 90.62 236 ILE A C 1
ATOM 1927 O O . ILE A 1 236 ? -2.803 13.941 -25.068 1.00 90.62 236 ILE A O 1
ATOM 1931 N N . LEU A 1 237 ? -4.225 14.613 -26.670 1.00 90.69 237 LEU A N 1
ATOM 1932 C CA . LEU A 1 237 ? -3.234 15.396 -27.408 1.00 90.69 237 LEU A CA 1
ATOM 1933 C C . LEU A 1 237 ? -2.681 16.555 -26.573 1.00 90.69 237 LEU A C 1
ATOM 1935 O O . LEU A 1 237 ? -1.473 16.762 -26.569 1.00 90.69 237 LEU A O 1
ATOM 1939 N N . GLU A 1 238 ? -3.523 17.266 -25.824 1.00 89.12 238 GLU A N 1
ATOM 1940 C CA . GLU A 1 238 ? -3.085 18.305 -24.886 1.00 89.12 238 GLU A CA 1
ATOM 1941 C C . GLU A 1 238 ? -2.234 17.725 -23.752 1.00 89.12 238 GLU A C 1
ATOM 1943 O O . GLU A 1 238 ? -1.216 18.310 -23.386 1.00 89.12 238 GLU A O 1
ATOM 1948 N N . ALA A 1 239 ? -2.605 16.561 -23.216 1.00 87.12 239 ALA A N 1
ATOM 1949 C CA . ALA A 1 239 ? -1.880 15.934 -22.118 1.00 87.12 239 ALA A CA 1
ATOM 1950 C C . ALA A 1 239 ? -0.486 15.437 -22.526 1.00 87.12 239 ALA A C 1
ATOM 1952 O O . ALA A 1 239 ? 0.417 15.477 -21.697 1.00 87.12 239 ALA A O 1
ATOM 1953 N N . ILE A 1 240 ? -0.311 14.969 -23.769 1.00 91.81 240 ILE A N 1
ATOM 1954 C CA . ILE A 1 240 ? 0.966 14.436 -24.274 1.00 91.81 240 ILE A CA 1
ATOM 1955 C C . ILE A 1 240 ? 1.790 15.519 -24.986 1.00 91.81 240 ILE A C 1
ATOM 1957 O O . ILE A 1 240 ? 3.015 15.537 -24.873 1.00 91.81 240 ILE A O 1
ATOM 1961 N N . GLY A 1 241 ? 1.144 16.415 -25.729 1.00 88.00 241 GLY A N 1
ATOM 1962 C CA . GLY A 1 241 ? 1.793 17.456 -26.528 1.00 88.00 241 GLY A CA 1
ATOM 1963 C C . GLY A 1 241 ? 1.890 18.822 -25.849 1.00 88.00 241 GLY A C 1
ATOM 1964 O O . GLY A 1 241 ? 2.521 19.716 -26.401 1.00 88.00 241 GLY A O 1
ATOM 1965 N N . GLY A 1 242 ? 1.261 19.010 -24.689 1.00 88.75 242 GLY A N 1
ATOM 1966 C CA . GLY A 1 242 ? 1.244 20.278 -23.965 1.00 88.75 242 GLY A CA 1
ATOM 1967 C C . GLY A 1 242 ? 2.380 20.443 -22.957 1.00 88.75 242 GLY A C 1
ATOM 1968 O O . GLY A 1 242 ? 3.230 19.578 -22.751 1.00 88.75 242 GLY A O 1
ATOM 1969 N N . SER A 1 243 ? 2.365 21.578 -22.259 1.00 83.12 243 SER A N 1
ATOM 1970 C CA . SER A 1 243 ? 3.376 21.912 -21.250 1.00 83.12 243 SER A CA 1
ATOM 1971 C C . SER A 1 243 ? 3.344 21.002 -20.018 1.00 83.12 243 SER A C 1
ATOM 1973 O O . SER A 1 243 ? 4.332 20.930 -19.298 1.00 83.12 243 SER A O 1
ATOM 1975 N N . SER A 1 244 ? 2.227 20.315 -19.752 1.00 76.31 244 SER A N 1
ATOM 1976 C CA . SER A 1 244 ? 2.083 19.387 -18.618 1.00 76.31 244 SER A CA 1
ATOM 1977 C C . SER A 1 244 ? 2.976 18.153 -18.715 1.00 76.31 244 SER A C 1
ATOM 1979 O O . SER A 1 244 ? 3.292 17.557 -17.692 1.00 76.31 244 SER A O 1
ATOM 1981 N N . SER A 1 245 ? 3.361 17.772 -19.930 1.00 81.25 245 SER A N 1
ATOM 1982 C CA . SER A 1 245 ? 4.261 16.659 -20.239 1.00 81.25 245 SER A CA 1
ATOM 1983 C C . SER A 1 245 ? 5.569 17.148 -20.858 1.00 81.25 245 SER A C 1
ATOM 1985 O O . SER A 1 245 ? 6.257 16.366 -21.506 1.00 81.25 245 SER A O 1
ATOM 1987 N N . GLU A 1 246 ? 5.880 18.441 -20.724 1.00 88.25 246 GLU A N 1
ATOM 1988 C CA . GLU A 1 246 ? 7.072 19.056 -21.318 1.00 88.25 246 GLU A CA 1
ATOM 1989 C C . GLU A 1 246 ? 7.175 18.826 -22.841 1.00 88.25 246 GLU A C 1
ATOM 1991 O O . GLU A 1 246 ? 8.263 18.673 -23.383 1.00 88.25 246 GLU A O 1
ATOM 1996 N N . TYR A 1 247 ? 6.038 18.834 -23.554 1.00 91.88 247 TYR A N 1
ATOM 1997 C CA . TYR A 1 247 ? 5.972 18.594 -25.004 1.00 91.88 247 TYR A CA 1
ATOM 1998 C C . TYR A 1 247 ? 6.481 17.208 -25.438 1.00 91.88 247 TYR A C 1
ATOM 2000 O O . TYR A 1 247 ? 7.005 17.054 -26.543 1.00 91.88 247 TYR A O 1
ATOM 2008 N N . LEU A 1 248 ? 6.268 16.183 -24.607 1.00 92.00 248 LEU A N 1
ATOM 2009 C CA . LEU A 1 248 ? 6.660 14.791 -24.857 1.00 92.00 248 LEU A CA 1
ATOM 2010 C C . LEU A 1 248 ? 6.362 14.286 -26.281 1.00 92.00 248 LEU A C 1
ATOM 2012 O O . LEU A 1 248 ? 7.173 13.563 -26.857 1.00 92.00 248 LEU A O 1
ATOM 2016 N N . LEU A 1 249 ? 5.215 14.652 -26.868 1.00 93.50 249 LEU A N 1
ATOM 2017 C CA . LEU A 1 249 ? 4.876 14.244 -28.238 1.00 93.50 249 LEU A CA 1
ATOM 2018 C C . LEU A 1 249 ? 5.902 14.736 -29.271 1.00 93.50 249 LEU A C 1
ATOM 2020 O O . LEU A 1 249 ? 6.259 13.989 -30.181 1.00 93.50 249 LEU A O 1
ATOM 2024 N N . SER A 1 250 ? 6.381 15.972 -29.121 1.00 94.00 250 SER A N 1
ATOM 2025 C CA . SER A 1 250 ? 7.409 16.557 -29.986 1.00 94.00 250 SER A CA 1
ATOM 2026 C C . SER A 1 250 ? 8.739 15.830 -29.816 1.00 94.00 250 SER A C 1
ATOM 2028 O O . SER A 1 250 ? 9.381 15.488 -30.803 1.00 94.00 250 SER A O 1
ATOM 2030 N N . GLU A 1 251 ? 9.116 15.514 -28.575 1.00 92.94 251 GLU A N 1
ATOM 2031 C CA . GLU A 1 251 ? 10.356 14.782 -28.298 1.00 92.94 251 GLU A CA 1
ATOM 2032 C C . GLU A 1 251 ? 10.342 13.377 -28.918 1.00 92.94 251 GLU A C 1
ATOM 2034 O O . GLU A 1 251 ? 11.316 12.955 -29.538 1.00 92.94 251 GLU A O 1
ATOM 2039 N N . LEU A 1 252 ? 9.221 12.657 -28.802 1.00 94.50 252 LEU A N 1
ATOM 2040 C CA . LEU A 1 252 ? 9.055 11.336 -29.415 1.00 94.50 252 LEU A CA 1
ATOM 2041 C C . LEU A 1 252 ? 9.040 11.403 -30.946 1.00 94.50 252 LEU A C 1
ATOM 2043 O O . LEU A 1 252 ? 9.547 10.493 -31.606 1.00 94.50 252 LEU A O 1
ATOM 2047 N N . TYR A 1 253 ? 8.474 12.469 -31.516 1.00 94.69 253 TYR A N 1
ATOM 2048 C CA . TYR A 1 253 ? 8.525 12.706 -32.954 1.00 94.69 253 TYR A CA 1
ATOM 2049 C C . TYR A 1 253 ? 9.970 12.899 -33.429 1.00 94.69 253 TYR A C 1
ATOM 2051 O O . TYR A 1 253 ? 10.390 12.221 -34.369 1.00 94.69 253 TYR A O 1
ATOM 2059 N N . ASP A 1 254 ? 10.751 13.736 -32.746 1.00 92.38 254 ASP A N 1
ATOM 2060 C CA . ASP A 1 254 ? 12.162 13.957 -33.071 1.00 92.38 254 ASP A CA 1
ATOM 2061 C C . ASP A 1 254 ? 12.976 12.658 -32.969 1.00 92.38 254 ASP A C 1
ATOM 2063 O O . ASP A 1 254 ? 13.756 12.338 -33.873 1.00 92.38 254 ASP A O 1
ATOM 2067 N N . GLU A 1 255 ? 12.739 11.856 -31.926 1.00 94.06 255 GLU A N 1
ATOM 2068 C CA . GLU A 1 255 ? 13.352 10.531 -31.779 1.00 94.06 255 GLU A CA 1
ATOM 2069 C C . GLU A 1 255 ? 12.993 9.591 -32.937 1.00 94.06 255 GLU A C 1
ATOM 2071 O O . GLU A 1 255 ? 13.866 8.891 -33.457 1.00 94.06 255 GLU A O 1
ATOM 2076 N N . SER A 1 256 ? 11.733 9.598 -33.386 1.00 91.31 256 SER A N 1
ATOM 2077 C CA . SER A 1 256 ? 11.278 8.772 -34.514 1.00 91.31 256 SER A CA 1
ATOM 2078 C C . SER A 1 256 ? 11.952 9.139 -35.843 1.00 91.31 256 SER A C 1
ATOM 2080 O O . SER A 1 256 ? 12.083 8.288 -36.722 1.00 91.31 256 SER A O 1
ATOM 2082 N N . MET A 1 257 ? 12.442 10.377 -35.963 1.00 94.62 257 MET A N 1
ATOM 2083 C CA . MET A 1 257 ? 13.219 10.867 -37.107 1.00 94.62 257 MET A CA 1
ATOM 2084 C C . MET A 1 257 ? 14.718 10.551 -36.996 1.00 94.62 257 MET A C 1
ATOM 2086 O O . MET A 1 257 ? 15.501 10.944 -37.859 1.00 94.62 257 MET A O 1
ATOM 2090 N N . GLY A 1 258 ? 15.131 9.819 -35.957 1.00 90.81 258 GLY A N 1
ATOM 2091 C CA . GLY A 1 258 ? 16.513 9.397 -35.738 1.00 90.81 258 GLY A CA 1
ATOM 2092 C C . GLY A 1 258 ? 17.321 10.327 -34.834 1.00 90.81 258 GLY A C 1
ATOM 2093 O O . GLY A 1 258 ? 18.490 10.037 -34.573 1.00 90.81 258 GLY A O 1
ATOM 2094 N N . ASN A 1 259 ? 16.718 11.398 -34.304 1.00 92.50 259 ASN A N 1
ATOM 2095 C CA . ASN A 1 259 ? 17.365 12.296 -33.344 1.00 92.50 259 ASN A CA 1
ATOM 2096 C C . ASN A 1 259 ? 17.278 11.709 -31.931 1.00 92.50 259 ASN A C 1
ATOM 2098 O O . ASN A 1 259 ? 16.567 12.204 -31.059 1.00 92.50 259 ASN A O 1
ATOM 2102 N N . LEU A 1 260 ? 17.983 10.600 -31.718 1.00 88.50 260 LEU A N 1
ATOM 2103 C CA . LEU A 1 260 ? 17.980 9.903 -30.439 1.00 88.50 260 LEU A CA 1
ATOM 2104 C C . LEU A 1 260 ? 18.712 10.722 -29.362 1.00 88.50 260 LEU A C 1
ATOM 2106 O O . LEU A 1 260 ? 19.765 11.306 -29.641 1.00 88.50 260 LEU A O 1
ATOM 2110 N N . PRO A 1 261 ? 18.223 10.728 -28.109 1.00 85.81 261 PRO A N 1
ATOM 2111 C CA . PRO A 1 261 ? 18.965 11.305 -27.001 1.00 85.81 261 PRO A CA 1
ATOM 2112 C C . PRO A 1 261 ? 20.288 10.556 -26.801 1.00 85.81 261 PRO A C 1
ATOM 2114 O O . PRO A 1 261 ? 20.397 9.353 -27.048 1.00 85.81 261 PRO A O 1
ATOM 2117 N N . ALA A 1 262 ? 21.294 11.256 -26.273 1.00 80.75 262 ALA A N 1
ATOM 2118 C CA . ALA A 1 262 ? 22.607 10.666 -25.995 1.00 80.75 262 ALA A CA 1
ATOM 2119 C C . ALA A 1 262 ? 22.534 9.460 -25.036 1.00 80.75 262 ALA A C 1
ATOM 2121 O O . ALA A 1 262 ? 23.384 8.572 -25.079 1.00 80.75 262 ALA A O 1
ATOM 2122 N N . ASN A 1 263 ? 21.509 9.416 -24.178 1.00 84.31 263 ASN A N 1
ATOM 2123 C CA . ASN A 1 263 ? 21.269 8.339 -23.230 1.00 84.31 263 ASN A CA 1
ATOM 2124 C C . ASN A 1 263 ? 19.966 7.594 -23.565 1.00 84.31 263 ASN A C 1
ATOM 2126 O O . ASN A 1 263 ? 18.880 8.160 -23.459 1.00 84.31 263 ASN A O 1
ATOM 2130 N N . ARG A 1 264 ? 20.067 6.294 -23.877 1.00 80.31 264 ARG A N 1
ATOM 2131 C CA . ARG A 1 264 ? 18.912 5.421 -24.171 1.00 80.31 264 ARG A CA 1
ATOM 2132 C C . ARG A 1 264 ? 17.905 5.313 -23.024 1.00 80.31 264 ARG A C 1
ATOM 2134 O O . ARG A 1 264 ? 16.735 5.046 -23.280 1.00 80.31 264 ARG A O 1
ATOM 2141 N N . VAL A 1 265 ? 18.337 5.519 -21.779 1.00 77.62 265 VAL A N 1
ATOM 2142 C CA . VAL A 1 265 ? 17.444 5.517 -20.607 1.00 77.62 265 VAL A CA 1
ATOM 2143 C C . VAL A 1 265 ? 16.384 6.616 -20.728 1.00 77.62 265 VAL A C 1
ATOM 2145 O O . VAL A 1 265 ? 15.244 6.408 -20.325 1.00 77.62 265 VAL A O 1
ATOM 2148 N N . VAL A 1 266 ? 16.725 7.748 -21.352 1.00 77.06 266 VAL A N 1
ATOM 2149 C CA . VAL A 1 266 ? 15.796 8.868 -21.563 1.00 77.06 266 VAL A CA 1
ATOM 2150 C C . VAL A 1 266 ? 14.671 8.470 -22.519 1.00 77.06 266 VAL A C 1
ATOM 2152 O O . VAL A 1 266 ? 13.508 8.677 -22.187 1.00 77.06 266 VAL A O 1
ATOM 2155 N N . SER A 1 267 ? 14.987 7.814 -23.641 1.00 85.81 267 SER A N 1
ATOM 2156 C CA . SER A 1 267 ? 13.973 7.296 -24.576 1.00 85.81 267 SER A CA 1
ATOM 2157 C C . SER A 1 267 ? 13.011 6.320 -23.901 1.00 85.81 267 SER A C 1
ATOM 2159 O O . SER A 1 267 ? 11.799 6.395 -24.090 1.00 85.81 267 SER A O 1
ATOM 2161 N N . VAL A 1 268 ? 13.536 5.410 -23.071 1.00 82.31 268 VAL A N 1
ATOM 2162 C CA . VAL A 1 268 ? 12.700 4.460 -22.322 1.00 82.31 268 VAL A CA 1
ATOM 2163 C C . VAL A 1 268 ? 11.788 5.202 -21.341 1.00 82.31 268 VAL A C 1
ATOM 2165 O O . VAL A 1 268 ? 10.590 4.929 -21.310 1.00 82.31 268 VAL A O 1
ATOM 2168 N N . GLY A 1 269 ? 12.318 6.176 -20.595 1.00 74.75 269 GLY A N 1
ATOM 2169 C CA . GLY A 1 269 ? 11.528 7.009 -19.683 1.00 74.75 269 GLY A CA 1
ATOM 2170 C C . GLY A 1 269 ? 10.414 7.787 -20.392 1.00 74.75 269 GLY A C 1
ATOM 2171 O O . GLY A 1 269 ? 9.276 7.799 -19.925 1.00 74.75 269 GLY A O 1
ATOM 2172 N N . ARG A 1 270 ? 10.703 8.361 -21.565 1.00 87.75 270 ARG A N 1
ATOM 2173 C CA . ARG A 1 270 ? 9.723 9.064 -22.409 1.00 87.75 270 ARG A CA 1
ATOM 2174 C C . ARG A 1 270 ? 8.607 8.144 -22.898 1.00 87.75 270 ARG A C 1
ATOM 2176 O O . ARG A 1 270 ? 7.435 8.501 -22.800 1.00 87.75 270 ARG A O 1
ATOM 2183 N N . LEU A 1 271 ? 8.943 6.938 -23.360 1.00 88.00 271 LEU A N 1
ATOM 2184 C CA . LEU A 1 271 ? 7.950 5.938 -23.768 1.00 88.00 271 LEU A CA 1
ATOM 2185 C C . LEU A 1 271 ? 7.069 5.490 -22.595 1.00 88.00 271 LEU A C 1
ATOM 2187 O O . LEU A 1 271 ? 5.855 5.374 -22.751 1.00 88.00 271 LEU A O 1
ATOM 2191 N N . ILE A 1 272 ? 7.658 5.278 -21.414 1.00 81.19 272 ILE A N 1
ATOM 2192 C CA . ILE A 1 272 ? 6.903 4.954 -20.197 1.00 81.19 272 ILE A CA 1
ATOM 2193 C C . ILE A 1 272 ? 5.922 6.081 -19.866 1.00 81.19 272 ILE A C 1
ATOM 2195 O O . ILE A 1 272 ? 4.743 5.812 -19.624 1.00 81.19 272 ILE A O 1
ATOM 2199 N N . ASN A 1 273 ? 6.377 7.336 -19.899 1.00 80.31 273 ASN A N 1
ATOM 2200 C CA . ASN A 1 273 ? 5.522 8.492 -19.642 1.00 80.31 273 ASN A CA 1
ATOM 2201 C C . ASN A 1 273 ? 4.370 8.568 -20.660 1.00 80.31 273 ASN A C 1
ATOM 2203 O O . ASN A 1 273 ? 3.208 8.709 -20.286 1.00 80.31 273 ASN A O 1
ATOM 2207 N N . PHE A 1 274 ? 4.667 8.358 -21.944 1.00 92.00 274 PHE A N 1
ATOM 2208 C CA . PHE A 1 274 ? 3.677 8.372 -23.020 1.00 92.00 274 PHE A CA 1
ATOM 2209 C C . PHE A 1 274 ? 2.553 7.358 -22.793 1.00 92.00 274 PHE A C 1
ATOM 2211 O O . PHE A 1 274 ? 1.377 7.726 -22.774 1.00 92.00 274 PHE A O 1
ATOM 2218 N N . PHE A 1 275 ? 2.901 6.090 -22.555 1.00 90.56 275 PHE A N 1
ATOM 2219 C CA . PHE A 1 275 ? 1.900 5.056 -22.288 1.00 90.56 275 PHE A CA 1
ATOM 2220 C C . PHE A 1 275 ? 1.175 5.266 -20.954 1.00 90.56 275 PHE A C 1
ATOM 2222 O O . PHE A 1 275 ? 0.000 4.919 -20.845 1.00 90.56 275 PHE A O 1
ATOM 2229 N N . SER A 1 276 ? 1.823 5.884 -19.965 1.00 82.12 276 SER A N 1
ATOM 2230 C CA . SER A 1 276 ? 1.168 6.249 -18.704 1.00 82.12 276 SER A CA 1
ATOM 2231 C C . SER A 1 276 ? 0.089 7.314 -18.915 1.00 82.12 276 SER A C 1
ATOM 2233 O O . SER A 1 276 ? -1.016 7.172 -18.396 1.00 82.12 276 SER A O 1
ATOM 2235 N N . ILE A 1 277 ? 0.360 8.343 -19.726 1.00 84.31 277 ILE A N 1
ATOM 2236 C CA . ILE A 1 277 ? -0.629 9.382 -20.057 1.00 84.31 277 ILE A CA 1
ATOM 2237 C C . ILE A 1 277 ? -1.807 8.787 -20.837 1.00 84.31 277 ILE A C 1
ATOM 2239 O O . ILE A 1 277 ? -2.956 9.127 -20.551 1.00 84.31 277 ILE A O 1
ATOM 2243 N N . LEU A 1 278 ? -1.544 7.880 -21.784 1.00 88.81 278 LEU A N 1
ATOM 2244 C CA . LEU A 1 278 ? -2.594 7.158 -22.510 1.00 88.81 278 LEU A CA 1
ATOM 2245 C C . LEU A 1 278 ? -3.493 6.355 -21.559 1.00 88.81 278 LEU A C 1
ATOM 2247 O O . LEU A 1 278 ? -4.717 6.480 -21.628 1.00 88.81 278 LEU A O 1
ATOM 2251 N N . ASN A 1 279 ? -2.892 5.617 -20.625 1.00 85.38 279 ASN A N 1
ATOM 2252 C CA . ASN A 1 279 ? -3.613 4.838 -19.620 1.00 85.38 279 ASN A CA 1
ATOM 2253 C C . ASN A 1 279 ? -4.487 5.728 -18.717 1.00 85.38 279 ASN A C 1
ATOM 2255 O O . ASN A 1 279 ? -5.670 5.456 -18.532 1.00 85.38 279 ASN A O 1
ATOM 2259 N N . LEU A 1 280 ? -3.967 6.873 -18.253 1.00 81.31 280 LEU A N 1
ATOM 2260 C CA . LEU A 1 280 ? -4.749 7.857 -17.484 1.00 81.31 280 LEU A CA 1
ATOM 2261 C C . LEU A 1 280 ? -5.994 8.365 -18.230 1.00 81.31 280 LEU A C 1
ATOM 2263 O O . LEU A 1 280 ? -6.968 8.777 -17.599 1.00 81.31 280 LEU A O 1
ATOM 2267 N N . HIS A 1 281 ? -5.972 8.326 -19.561 1.00 85.75 281 HIS A N 1
ATOM 2268 C CA . HIS A 1 281 ? -7.093 8.700 -20.420 1.00 85.75 281 HIS A CA 1
ATOM 2269 C C . HIS A 1 281 ? -7.877 7.486 -20.944 1.00 85.75 281 HIS A C 1
ATOM 2271 O O . HIS A 1 281 ? -8.659 7.609 -21.884 1.00 85.75 281 HIS A O 1
ATOM 2277 N N . GLY A 1 282 ? -7.706 6.321 -20.316 1.00 83.88 282 GLY A N 1
ATOM 2278 C CA . GLY A 1 282 ? -8.466 5.106 -20.582 1.00 83.88 282 GLY A CA 1
ATOM 2279 C C . GLY A 1 282 ? -8.004 4.306 -21.796 1.00 83.88 282 GLY A C 1
ATOM 2280 O O . GLY A 1 282 ? -8.728 3.395 -22.190 1.00 83.88 282 GLY A O 1
ATOM 2281 N N . ILE A 1 283 ? -6.857 4.633 -22.405 1.00 92.00 283 ILE A N 1
ATOM 2282 C CA . ILE A 1 283 ? -6.243 3.823 -23.465 1.00 92.00 283 ILE A CA 1
ATOM 2283 C C . ILE A 1 283 ? -5.264 2.837 -22.831 1.00 92.00 283 ILE A C 1
ATOM 2285 O O . ILE A 1 283 ? -4.194 3.226 -22.365 1.00 92.00 283 ILE A O 1
ATOM 2289 N N . GLU A 1 284 ? -5.599 1.552 -22.859 1.00 93.06 284 GLU A N 1
ATOM 2290 C CA . GLU A 1 284 ? -4.820 0.505 -22.192 1.00 93.06 284 GLU A CA 1
ATOM 2291 C C . GLU A 1 284 ? -4.410 -0.599 -23.170 1.00 93.06 284 GLU A C 1
ATOM 2293 O O . GLU A 1 284 ? -5.104 -0.889 -24.149 1.00 93.06 284 GLU A O 1
ATOM 2298 N N . SER A 1 285 ? -3.278 -1.252 -22.898 1.00 95.06 285 SER A N 1
ATOM 2299 C CA . SER A 1 285 ? -2.877 -2.442 -23.648 1.00 95.06 285 SER A CA 1
ATOM 2300 C C . SER A 1 285 ? -3.764 -3.631 -23.279 1.00 95.06 285 SER A C 1
ATOM 2302 O O . SER A 1 285 ? -3.955 -3.919 -22.098 1.00 95.06 285 SER A O 1
ATOM 2304 N N . TYR A 1 286 ? -4.224 -4.383 -24.274 1.00 95.31 286 TYR A N 1
ATOM 2305 C CA . TYR A 1 286 ? -5.075 -5.554 -24.079 1.00 95.31 286 TYR A CA 1
ATOM 2306 C C . TYR A 1 286 ? -4.433 -6.812 -24.667 1.00 95.31 286 TYR A C 1
ATOM 2308 O O . TYR A 1 286 ? -4.165 -6.883 -25.865 1.00 95.31 286 TYR A O 1
ATOM 2316 N N . SER A 1 287 ? -4.196 -7.827 -23.833 1.00 94.56 287 SER A N 1
ATOM 2317 C CA . SER A 1 287 ? -3.592 -9.100 -24.258 1.00 94.56 287 SER A CA 1
ATOM 2318 C C . SER A 1 287 ? -4.566 -10.279 -24.289 1.00 94.56 287 SER A C 1
ATOM 2320 O O . SER A 1 287 ? -4.161 -11.395 -24.603 1.00 94.56 287 SER A O 1
ATOM 2322 N N . GLY A 1 288 ? -5.834 -10.074 -23.916 1.00 90.06 288 GLY A N 1
ATOM 2323 C CA . GLY A 1 288 ? -6.784 -11.179 -23.747 1.00 90.06 288 GLY A CA 1
ATOM 2324 C C . GLY A 1 288 ? -6.400 -12.155 -22.628 1.00 90.06 288 GLY A C 1
ATOM 2325 O O . GLY A 1 288 ? -6.808 -13.308 -22.665 1.00 90.06 288 GLY A O 1
ATOM 2326 N N . GLY A 1 289 ? -5.589 -11.718 -21.655 1.00 90.62 289 GLY A N 1
ATOM 2327 C CA . GLY A 1 289 ? -5.083 -12.571 -20.574 1.00 90.62 289 GLY A CA 1
ATOM 2328 C C . GLY A 1 289 ? -3.871 -13.424 -20.960 1.00 90.62 289 GLY A C 1
ATOM 2329 O O . GLY A 1 289 ? -3.398 -14.205 -20.137 1.00 90.62 289 GLY A O 1
ATOM 2330 N N . LEU A 1 290 ? -3.348 -13.270 -22.181 1.00 92.38 290 LEU A N 1
ATOM 2331 C CA . LEU A 1 290 ? -2.144 -13.965 -22.626 1.00 92.38 290 LEU A CA 1
ATOM 2332 C C . LEU A 1 290 ? -0.887 -13.200 -22.200 1.00 92.38 290 LEU A C 1
ATOM 2334 O O . LEU A 1 290 ? -0.841 -11.967 -22.235 1.00 92.38 290 LEU A O 1
ATOM 2338 N N . GLU A 1 291 ? 0.148 -13.946 -21.830 1.00 89.56 291 GLU A N 1
ATOM 2339 C CA . GLU A 1 291 ? 1.487 -13.409 -21.590 1.00 89.56 291 GLU A CA 1
ATOM 2340 C C . GLU A 1 291 ? 2.322 -13.498 -22.873 1.00 89.56 291 GLU A C 1
ATOM 2342 O O . GLU A 1 291 ? 2.218 -14.459 -23.638 1.00 89.56 291 GLU A O 1
ATOM 2347 N N . LYS A 1 292 ? 3.179 -12.504 -23.113 1.00 89.12 292 LYS A N 1
ATOM 2348 C CA . LYS A 1 292 ? 4.115 -12.543 -24.239 1.00 89.12 292 LYS A CA 1
ATOM 2349 C C . LYS A 1 292 ? 5.107 -13.700 -24.054 1.00 89.12 292 LYS A C 1
ATOM 2351 O O . LYS A 1 292 ? 5.463 -14.039 -22.930 1.00 89.12 292 LYS A O 1
ATOM 2356 N N . ASP A 1 293 ? 5.522 -14.315 -25.158 1.00 86.19 293 ASP A N 1
ATOM 2357 C CA . ASP A 1 293 ? 6.514 -15.406 -25.194 1.00 86.19 293 ASP A CA 1
ATOM 2358 C C . ASP A 1 293 ? 6.097 -16.734 -24.538 1.00 86.19 293 ASP A C 1
ATOM 2360 O O . ASP A 1 293 ? 6.901 -17.661 -24.434 1.00 86.19 293 ASP A O 1
ATOM 2364 N N . ARG A 1 294 ? 4.822 -16.876 -24.157 1.00 92.94 294 ARG A N 1
ATOM 2365 C CA . ARG A 1 294 ? 4.239 -18.156 -23.740 1.00 92.94 294 ARG A CA 1
ATOM 2366 C C . ARG A 1 294 ? 3.368 -18.758 -24.839 1.00 92.94 294 ARG A C 1
ATOM 2368 O O . ARG A 1 294 ? 2.689 -18.040 -25.572 1.00 92.94 294 ARG A O 1
ATOM 2375 N N . ILE A 1 295 ? 3.388 -20.089 -24.916 1.00 95.19 295 ILE A N 1
ATOM 2376 C CA . ILE A 1 295 ? 2.513 -20.866 -25.797 1.00 95.19 295 ILE A CA 1
ATOM 2377 C C . ILE A 1 295 ? 1.243 -21.211 -25.026 1.00 95.19 295 ILE A C 1
ATOM 2379 O O . ILE A 1 295 ? 1.303 -21.793 -23.942 1.00 95.19 295 ILE A O 1
ATOM 2383 N N . PHE A 1 296 ? 0.097 -20.880 -25.606 1.00 95.00 296 PHE A N 1
ATOM 2384 C CA . PHE A 1 296 ? -1.223 -21.188 -25.067 1.00 95.00 296 PHE A CA 1
ATOM 2385 C C . PHE A 1 296 ? -1.968 -22.104 -26.024 1.00 95.00 296 PHE A C 1
ATOM 2387 O O . PHE A 1 296 ? -1.732 -22.059 -27.224 1.00 95.00 296 PHE A O 1
ATOM 2394 N N . HIS A 1 297 ? -2.879 -22.916 -25.499 1.00 95.44 297 HIS A N 1
ATOM 2395 C CA . HIS A 1 297 ? -3.774 -23.730 -26.315 1.00 95.44 297 HIS A CA 1
ATOM 2396 C C . HIS A 1 297 ? -5.168 -23.132 -26.190 1.00 95.44 297 HIS A C 1
ATOM 2398 O O . HIS A 1 297 ? -5.737 -23.133 -25.099 1.00 95.44 297 HIS A O 1
ATOM 2404 N N . LEU A 1 298 ? -5.681 -22.570 -27.284 1.00 94.81 298 LEU A N 1
ATOM 2405 C CA . LEU A 1 298 ? -7.016 -21.974 -27.324 1.00 94.81 298 LEU A CA 1
ATOM 2406 C C . LEU A 1 298 ? -7.896 -22.699 -28.329 1.00 94.81 298 LEU A C 1
ATOM 2408 O O . LEU A 1 298 ? -7.428 -23.187 -29.360 1.00 94.81 298 LEU A O 1
ATOM 2412 N N . LYS A 1 299 ? -9.195 -22.731 -28.030 1.00 95.12 299 LYS A N 1
ATOM 2413 C CA . LYS A 1 299 ? -10.187 -23.279 -28.949 1.00 95.12 299 LYS A CA 1
ATOM 2414 C C . LYS A 1 299 ? -10.351 -22.372 -30.156 1.00 95.12 299 LYS A C 1
ATOM 2416 O O . LYS A 1 299 ? -10.395 -21.147 -30.026 1.00 95.12 299 LYS A O 1
ATOM 2421 N N . ARG A 1 300 ? -10.529 -22.971 -31.330 1.00 92.19 300 ARG A N 1
ATOM 2422 C CA . ARG A 1 300 ? -10.717 -22.246 -32.597 1.00 92.19 300 ARG A CA 1
ATOM 2423 C C . ARG A 1 300 ? -11.822 -21.185 -32.542 1.00 92.19 300 ARG A C 1
ATOM 2425 O O . ARG A 1 300 ? -11.641 -20.085 -33.060 1.00 92.19 300 ARG A O 1
ATOM 2432 N N . ASP A 1 301 ? -12.936 -21.495 -31.885 1.00 91.81 301 ASP A N 1
ATOM 2433 C CA . ASP A 1 301 ? -14.078 -20.581 -31.748 1.00 91.81 301 ASP A CA 1
ATOM 2434 C C . ASP A 1 301 ? -13.790 -19.370 -30.852 1.00 91.81 301 ASP A C 1
ATOM 2436 O O . ASP A 1 301 ? -14.422 -18.322 -30.997 1.00 91.81 301 ASP A O 1
ATOM 2440 N N . GLU A 1 302 ? -12.859 -19.513 -29.909 1.00 91.69 302 GLU A N 1
ATOM 2441 C CA . GLU A 1 302 ? -12.408 -18.425 -29.047 1.00 91.69 302 GLU A CA 1
ATOM 2442 C C . GLU A 1 302 ? -11.488 -17.492 -29.835 1.00 91.69 302 GLU A C 1
ATOM 2444 O O . GLU A 1 302 ? -11.726 -16.286 -29.868 1.00 91.69 302 GLU A O 1
ATOM 2449 N N . LEU A 1 303 ? -10.539 -18.061 -30.589 1.00 91.62 303 LEU A N 1
ATOM 2450 C CA . LEU A 1 303 ? -9.586 -17.315 -31.415 1.00 91.62 303 LEU A CA 1
ATOM 2451 C C . LEU A 1 303 ? -10.247 -16.295 -32.338 1.00 91.62 303 LEU A C 1
ATOM 2453 O O . LEU A 1 303 ? -9.837 -15.138 -32.376 1.00 91.62 303 LEU A O 1
ATOM 2457 N N . ALA A 1 304 ? -11.290 -16.718 -33.054 1.00 86.81 304 ALA A N 1
ATOM 2458 C CA . ALA A 1 304 ? -11.982 -15.875 -34.024 1.00 86.81 304 ALA A CA 1
ATOM 2459 C C . ALA A 1 304 ? -12.727 -14.687 -33.388 1.00 86.81 304 ALA A C 1
ATOM 2461 O O . ALA A 1 304 ? -13.060 -13.731 -34.086 1.00 86.81 304 ALA A O 1
ATOM 2462 N N . LYS A 1 305 ? -13.023 -14.749 -32.083 1.00 89.06 305 LYS A N 1
ATOM 2463 C CA . LYS A 1 305 ? -13.787 -13.718 -31.366 1.00 89.06 305 LYS A CA 1
ATOM 2464 C C . LYS A 1 305 ? -12.895 -12.713 -30.652 1.00 89.06 305 LYS A C 1
ATOM 2466 O O . LYS A 1 305 ? -13.298 -11.563 -30.499 1.00 89.06 305 LYS A O 1
ATOM 2471 N N . THR A 1 306 ? -11.729 -13.146 -30.181 1.00 92.38 306 THR A N 1
ATOM 2472 C CA . THR A 1 306 ? -10.903 -12.368 -29.249 1.00 92.38 306 THR A CA 1
ATOM 2473 C C . THR A 1 306 ? -9.539 -11.970 -29.803 1.00 92.38 306 THR A C 1
ATOM 2475 O O . THR A 1 306 ? -8.896 -11.109 -29.204 1.00 92.38 306 THR A O 1
ATOM 2478 N N . PHE A 1 307 ? -9.111 -12.504 -30.955 1.00 96.06 307 PHE A N 1
ATOM 2479 C CA . PHE A 1 307 ? -7.775 -12.255 -31.501 1.00 96.06 307 PHE A CA 1
ATOM 2480 C C . PHE A 1 307 ? -7.767 -12.030 -33.019 1.00 96.06 307 PHE A C 1
ATOM 2482 O O . PHE A 1 307 ? -8.619 -12.517 -33.759 1.00 96.06 307 PHE A O 1
ATOM 2489 N N . MET A 1 308 ? -6.746 -11.317 -33.498 1.00 95.88 308 MET A N 1
ATOM 2490 C CA . MET A 1 308 ? -6.344 -11.311 -34.905 1.00 95.88 308 MET A CA 1
ATOM 2491 C C . MET A 1 308 ? -5.207 -12.301 -35.117 1.00 95.88 308 MET A C 1
ATOM 2493 O O . MET A 1 308 ? -4.283 -12.385 -34.315 1.00 95.88 308 MET A O 1
ATOM 2497 N N . THR A 1 309 ? -5.225 -13.018 -36.234 1.00 95.06 309 THR A N 1
ATOM 2498 C CA . THR A 1 309 ? -4.172 -13.981 -36.572 1.00 95.06 309 THR A CA 1
ATOM 2499 C C . THR A 1 309 ? -3.208 -13.383 -37.590 1.00 95.06 309 THR A C 1
ATOM 2501 O O . THR A 1 309 ? -3.632 -12.947 -38.660 1.00 95.06 309 THR A O 1
ATOM 2504 N N . ARG A 1 310 ? -1.902 -13.408 -37.302 1.00 93.44 310 ARG A N 1
ATOM 2505 C CA . ARG A 1 310 ? -0.847 -12.914 -38.206 1.00 93.44 310 ARG A CA 1
ATOM 2506 C C . ARG A 1 310 ? -0.819 -13.655 -39.543 1.00 93.44 310 ARG A C 1
ATOM 2508 O O . ARG A 1 310 ? -0.466 -13.082 -40.571 1.00 93.44 310 ARG A O 1
ATOM 2515 N N . ARG A 1 311 ? -1.163 -14.942 -39.517 1.00 93.19 311 ARG A N 1
ATOM 2516 C CA . ARG A 1 311 ? -1.304 -15.826 -40.677 1.00 93.19 311 ARG A CA 1
ATOM 2517 C C . ARG A 1 311 ? -2.552 -16.688 -40.489 1.00 93.19 311 ARG A C 1
ATOM 2519 O O . ARG A 1 311 ? -2.946 -16.900 -39.343 1.00 93.19 311 ARG A O 1
ATOM 2526 N N . PRO A 1 312 ? -3.159 -17.197 -41.573 1.00 93.38 312 PRO A N 1
ATOM 2527 C CA . PRO A 1 312 ? -4.247 -18.159 -41.456 1.00 93.38 312 PRO A CA 1
ATOM 2528 C C . PRO A 1 312 ? -3.819 -19.366 -40.615 1.00 93.38 312 PRO A C 1
ATOM 2530 O O . PRO A 1 312 ? -2.739 -19.912 -40.849 1.00 93.38 312 PRO A O 1
ATOM 2533 N N . ILE A 1 313 ? -4.669 -19.773 -39.670 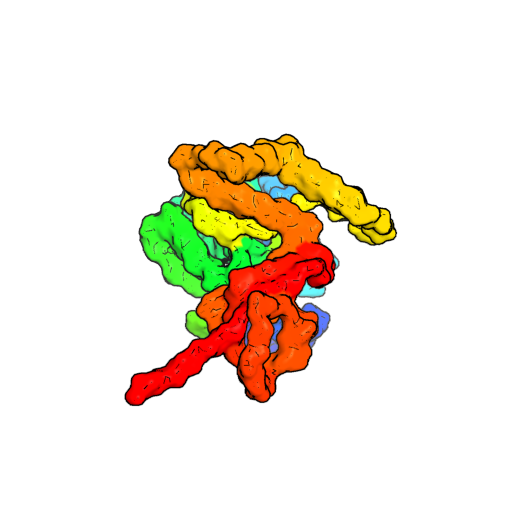1.00 93.00 313 ILE A N 1
ATOM 2534 C CA . ILE A 1 313 ? -4.459 -20.982 -38.867 1.00 93.00 313 ILE A CA 1
ATOM 2535 C C . ILE A 1 313 ? -4.482 -22.205 -39.791 1.00 93.00 313 ILE A C 1
ATOM 2537 O O . ILE A 1 313 ? -5.450 -22.418 -40.526 1.00 93.00 313 ILE A O 1
ATOM 2541 N N . GLN A 1 314 ? -3.412 -22.994 -39.759 1.00 92.44 314 GLN A N 1
ATOM 2542 C CA . GLN A 1 314 ? -3.211 -24.177 -40.591 1.00 92.44 314 GLN A CA 1
ATOM 2543 C C . GLN A 1 314 ? -3.630 -25.466 -39.887 1.00 92.44 314 GLN A C 1
ATOM 2545 O O . GLN A 1 314 ? -4.090 -26.392 -40.567 1.00 92.44 314 GLN A O 1
ATOM 2550 N N . SER A 1 315 ? -3.493 -25.548 -38.556 1.00 90.31 315 SER A N 1
ATOM 2551 C CA . SER A 1 315 ? -3.944 -26.722 -37.809 1.00 90.31 315 SER A CA 1
ATOM 2552 C C . SER A 1 315 ? -5.422 -26.997 -38.074 1.00 90.31 315 SER A C 1
ATOM 2554 O O . SER A 1 315 ? -6.237 -26.093 -38.280 1.00 90.31 315 SER A O 1
ATOM 2556 N N . LYS A 1 316 ? -5.780 -28.282 -38.085 1.00 89.88 316 LYS A N 1
ATOM 2557 C CA . LYS A 1 316 ? -7.166 -28.774 -38.154 1.00 89.88 316 LYS A CA 1
ATOM 2558 C C . LYS A 1 316 ? -7.703 -29.183 -36.780 1.00 89.88 316 LYS A C 1
ATOM 2560 O O . LYS A 1 316 ? -8.847 -29.614 -36.692 1.00 89.88 316 LYS A O 1
ATOM 2565 N N . GLU A 1 317 ? -6.885 -29.062 -35.740 1.00 91.31 317 GLU A N 1
ATOM 2566 C CA . GLU A 1 317 ? -7.242 -29.407 -34.367 1.00 91.31 317 GLU A CA 1
ATOM 2567 C C . GLU A 1 317 ? -8.185 -28.352 -33.768 1.00 91.31 317 GLU A C 1
ATOM 2569 O O . GLU A 1 317 ? -8.240 -27.203 -34.229 1.00 91.31 317 GLU A O 1
ATOM 2574 N N . ASP A 1 318 ? -8.979 -28.770 -32.781 1.00 90.88 318 ASP A N 1
ATOM 2575 C CA . ASP A 1 318 ? -9.922 -27.885 -32.084 1.00 90.88 318 ASP A CA 1
ATOM 2576 C C . ASP A 1 318 ? -9.183 -26.932 -31.133 1.00 90.88 318 ASP A C 1
ATOM 2578 O O . ASP A 1 318 ? -9.490 -25.741 -31.076 1.00 90.88 318 ASP A O 1
ATOM 2582 N N . GLU A 1 319 ? -8.147 -27.441 -30.463 1.00 95.12 319 GLU A N 1
ATOM 2583 C CA . GLU A 1 319 ? -7.206 -26.665 -29.659 1.00 95.12 319 GLU A CA 1
ATOM 2584 C C . GLU A 1 319 ? -5.954 -26.362 -30.478 1.00 95.12 319 GLU A C 1
ATOM 2586 O O . GLU A 1 319 ? -5.313 -27.260 -31.018 1.00 95.12 319 GLU A O 1
ATOM 2591 N N . ILE A 1 320 ? -5.616 -25.081 -30.593 1.00 95.31 320 ILE A N 1
ATOM 2592 C CA . ILE A 1 320 ? -4.523 -24.614 -31.441 1.00 95.31 320 ILE A CA 1
ATOM 2593 C C . ILE A 1 320 ? -3.445 -23.998 -30.543 1.00 95.31 320 ILE A C 1
ATOM 2595 O O . ILE A 1 320 ? -3.768 -23.103 -29.752 1.00 95.31 320 ILE A O 1
ATOM 2599 N N . PRO A 1 321 ? -2.178 -24.442 -30.648 1.00 96.00 321 PRO A N 1
ATOM 2600 C CA . PRO A 1 321 ? -1.068 -23.807 -29.958 1.00 96.00 321 PRO A CA 1
ATOM 2601 C C . PRO A 1 321 ? -0.789 -22.439 -30.586 1.00 96.00 321 PRO A C 1
ATOM 2603 O O . PRO A 1 321 ? -0.530 -22.325 -31.784 1.00 96.00 321 PRO A O 1
ATOM 2606 N N . ILE A 1 322 ? -0.827 -21.388 -29.778 1.00 96.31 322 ILE A N 1
ATOM 2607 C CA . ILE A 1 322 ? -0.651 -20.003 -30.214 1.00 96.31 322 ILE A CA 1
ATOM 2608 C C . ILE A 1 322 ? 0.333 -19.256 -29.319 1.00 96.31 322 ILE A C 1
ATOM 2610 O O . ILE A 1 322 ? 0.538 -19.617 -28.161 1.00 96.31 322 ILE A O 1
ATOM 2614 N N . GLN A 1 323 ? 0.868 -18.157 -29.834 1.00 96.56 323 GLN A N 1
ATOM 2615 C CA . GLN A 1 323 ? 1.678 -17.199 -29.091 1.00 96.56 323 GLN A CA 1
ATOM 2616 C C . GLN A 1 323 ? 1.198 -15.772 -29.371 1.00 96.56 323 GLN A C 1
ATOM 2618 O O . GLN A 1 323 ? 0.826 -15.434 -30.498 1.00 96.56 323 GLN A O 1
ATOM 2623 N N . LEU A 1 324 ? 1.218 -14.921 -28.341 1.00 96.62 324 LEU A N 1
ATOM 2624 C CA . LEU A 1 324 ? 0.942 -13.493 -28.481 1.00 96.62 324 LEU A CA 1
ATOM 2625 C C . LEU A 1 324 ? 2.123 -12.790 -29.166 1.00 96.62 324 LEU A C 1
ATOM 2627 O O . LEU A 1 324 ? 3.232 -12.768 -28.633 1.00 96.62 324 LEU A O 1
ATOM 2631 N N . VAL A 1 325 ? 1.864 -12.171 -30.318 1.00 95.25 325 VAL A N 1
ATOM 2632 C CA . VAL A 1 325 ? 2.861 -11.420 -31.097 1.00 95.25 325 VAL A CA 1
ATOM 2633 C C . VAL A 1 325 ? 2.823 -9.940 -30.723 1.00 95.25 325 VAL A C 1
ATOM 2635 O O . VAL A 1 325 ? 3.863 -9.333 -30.462 1.00 95.25 325 VAL A O 1
ATOM 2638 N N . GLN A 1 326 ? 1.623 -9.350 -30.690 1.00 96.06 326 GLN A N 1
ATOM 2639 C CA . GLN A 1 326 ? 1.407 -7.944 -30.336 1.00 96.06 326 GLN A CA 1
ATOM 2640 C C . GLN A 1 326 ? 0.151 -7.789 -29.480 1.00 96.06 326 GLN A C 1
ATOM 2642 O O . GLN A 1 326 ? -0.865 -8.437 -29.728 1.00 96.06 326 GLN A O 1
ATOM 2647 N N . CYS A 1 327 ? 0.210 -6.896 -28.494 1.00 95.50 327 CYS A N 1
ATOM 2648 C CA . CYS A 1 327 ? -0.963 -6.513 -27.717 1.00 95.50 327 CYS A CA 1
ATOM 2649 C C . CYS A 1 327 ? -1.954 -5.724 -28.585 1.00 95.50 327 CYS A C 1
ATOM 2651 O O . CYS A 1 327 ? -1.562 -4.984 -29.488 1.00 95.50 327 CYS A O 1
ATOM 2653 N N . GLY A 1 328 ? -3.236 -5.877 -28.276 1.00 95.94 328 GLY A N 1
ATOM 2654 C CA . GLY A 1 328 ? -4.301 -4.999 -28.733 1.00 95.94 328 GLY A CA 1
ATOM 2655 C C . GLY A 1 328 ? -4.440 -3.779 -27.823 1.00 95.94 328 GLY A C 1
ATOM 2656 O O . GLY A 1 328 ? -3.608 -3.543 -26.943 1.00 95.94 328 GLY A O 1
ATOM 2657 N N . TRP A 1 329 ? -5.525 -3.032 -28.011 1.00 95.88 329 TRP A N 1
ATOM 2658 C CA . TRP A 1 329 ? -5.798 -1.798 -27.276 1.00 95.88 329 TRP A CA 1
ATOM 2659 C C . TRP A 1 329 ? -7.272 -1.683 -26.903 1.00 95.88 329 TRP A C 1
ATOM 2661 O O . TRP A 1 329 ? -8.159 -1.984 -27.710 1.00 95.88 329 TRP A O 1
ATOM 2671 N N . THR A 1 330 ? -7.532 -1.217 -25.689 1.00 93.38 330 THR A N 1
ATOM 2672 C CA . THR A 1 330 ? -8.864 -0.854 -25.199 1.00 93.38 330 THR A CA 1
ATOM 2673 C C . THR A 1 330 ? -8.978 0.656 -25.041 1.00 93.38 330 THR A C 1
ATOM 2675 O O . THR A 1 330 ? -7.982 1.353 -24.874 1.00 93.38 330 THR A O 1
ATOM 2678 N N . PHE A 1 331 ? -10.209 1.158 -25.098 1.00 90.00 331 PHE A N 1
ATOM 2679 C CA . PHE A 1 331 ? -10.561 2.520 -24.722 1.00 90.00 331 PHE A CA 1
ATOM 2680 C C . PHE A 1 331 ? -11.724 2.472 -23.730 1.00 90.00 331 PHE A C 1
ATOM 2682 O O . PHE A 1 331 ? -12.797 1.962 -24.060 1.00 90.00 331 PHE A O 1
ATOM 2689 N N . HIS A 1 332 ? -11.493 2.931 -22.498 1.00 85.69 332 HIS A N 1
ATOM 2690 C CA . HIS A 1 332 ? -12.425 2.809 -21.370 1.00 85.69 332 HIS A CA 1
ATOM 2691 C C . HIS A 1 332 ? -12.967 1.377 -21.205 1.00 85.69 332 HIS A C 1
ATOM 2693 O O . HIS A 1 332 ? -14.172 1.147 -21.098 1.00 85.69 332 HIS A O 1
ATOM 2699 N N . GLY A 1 333 ? -12.067 0.389 -21.262 1.00 84.75 333 GLY A N 1
ATOM 2700 C CA . GLY A 1 333 ? -12.399 -1.034 -21.131 1.00 84.75 333 GLY A CA 1
ATOM 2701 C C . GLY A 1 333 ? -13.059 -1.673 -22.362 1.00 84.75 333 GLY A C 1
ATOM 2702 O O . GLY A 1 333 ? -13.182 -2.896 -22.415 1.00 84.75 333 GLY A O 1
ATOM 2703 N N . LYS A 1 334 ? -13.445 -0.899 -23.386 1.00 90.31 334 LYS A N 1
ATOM 2704 C CA . LYS A 1 334 ? -13.947 -1.443 -24.654 1.00 90.31 334 LYS A CA 1
ATOM 2705 C C . LYS A 1 334 ? -12.780 -1.782 -25.574 1.00 90.31 334 LYS A C 1
ATOM 2707 O O . LYS A 1 334 ? -11.957 -0.920 -25.860 1.00 90.31 334 LYS A O 1
ATOM 2712 N N . VAL A 1 335 ? -12.719 -3.015 -26.072 1.00 91.19 335 VAL A N 1
ATOM 2713 C CA . VAL A 1 335 ? -11.675 -3.428 -27.022 1.00 91.19 335 VAL A CA 1
ATOM 2714 C C . VAL A 1 335 ? -11.858 -2.681 -28.344 1.00 91.19 335 VAL A C 1
ATOM 2716 O O . VAL A 1 335 ? -12.906 -2.785 -28.981 1.00 91.19 335 VAL A O 1
ATOM 2719 N N . MET A 1 336 ? -10.835 -1.921 -28.733 1.00 93.12 336 MET A N 1
ATOM 2720 C CA . MET A 1 336 ? -10.797 -1.147 -29.978 1.00 93.12 336 MET A CA 1
ATOM 2721 C C . MET A 1 336 ? -9.950 -1.850 -31.035 1.00 93.12 336 MET A C 1
ATOM 2723 O O . MET A 1 336 ? -10.296 -1.848 -32.213 1.00 93.12 336 MET A O 1
ATOM 2727 N N . ILE A 1 337 ? -8.848 -2.466 -30.601 1.00 95.75 337 ILE A N 1
ATOM 2728 C CA . ILE A 1 337 ? -7.921 -3.214 -31.447 1.00 95.75 337 ILE A CA 1
ATOM 2729 C C . ILE A 1 337 ? -7.705 -4.575 -30.796 1.00 95.75 337 ILE A C 1
ATOM 2731 O O . ILE A 1 337 ? -7.318 -4.654 -29.629 1.00 95.75 337 ILE A O 1
ATOM 2735 N N . LEU A 1 338 ? -7.967 -5.644 -31.544 1.00 96.12 338 LEU A N 1
ATOM 2736 C CA . LEU A 1 338 ? -7.754 -7.009 -31.074 1.00 96.12 338 LEU A CA 1
ATOM 2737 C C . LEU A 1 338 ? -6.249 -7.355 -31.071 1.00 96.12 338 LEU A C 1
ATOM 2739 O O . LEU A 1 338 ? -5.524 -6.921 -31.968 1.00 96.12 338 LEU A O 1
ATOM 2743 N N . PRO A 1 339 ? -5.771 -8.140 -30.091 1.00 96.75 339 PRO A N 1
ATOM 2744 C CA . PRO A 1 339 ? -4.386 -8.590 -30.029 1.00 96.75 339 PRO A CA 1
ATOM 2745 C C . PRO A 1 339 ? -4.027 -9.492 -31.209 1.00 96.75 339 PRO A C 1
ATOM 2747 O O . PRO A 1 339 ? -4.854 -10.269 -31.689 1.00 96.75 339 PRO A O 1
ATOM 2750 N N . LEU A 1 340 ? -2.773 -9.405 -31.652 1.00 96.75 340 LEU A N 1
ATOM 2751 C CA . LEU A 1 340 ? -2.240 -10.203 -32.749 1.00 96.75 340 LEU A CA 1
ATOM 2752 C C . LEU A 1 340 ? -1.546 -11.449 -32.205 1.00 96.75 340 LEU A C 1
ATOM 2754 O O . LEU A 1 340 ? -0.595 -11.348 -31.426 1.00 96.75 340 LEU A O 1
ATOM 2758 N N . ILE A 1 341 ? -1.973 -12.613 -32.674 1.00 96.94 341 ILE A N 1
ATOM 2759 C CA . ILE A 1 341 ? -1.403 -13.916 -32.326 1.00 96.94 341 ILE A CA 1
ATOM 2760 C C . ILE A 1 341 ? -0.863 -14.632 -33.564 1.00 96.94 341 ILE A C 1
ATOM 2762 O O . ILE A 1 341 ? -1.227 -14.317 -34.703 1.00 96.94 341 ILE A O 1
ATOM 2766 N N . GLU A 1 342 ? -0.030 -15.640 -33.347 1.00 96.19 342 GLU A N 1
ATOM 2767 C CA . GLU A 1 342 ? 0.373 -16.587 -34.383 1.00 96.19 342 GLU A CA 1
ATOM 2768 C C . GLU A 1 342 ? 0.310 -18.027 -33.878 1.00 96.19 342 GLU A C 1
ATOM 2770 O O . GLU A 1 342 ? 0.496 -18.286 -32.691 1.00 96.19 342 GLU A O 1
ATOM 2775 N N . GLU A 1 343 ? 0.002 -18.954 -34.784 1.00 96.00 343 GLU A N 1
ATOM 2776 C CA . GLU A 1 343 ? 0.043 -20.388 -34.509 1.00 96.00 343 GLU A CA 1
ATOM 2777 C C . GLU A 1 343 ? 1.494 -20.856 -34.394 1.00 96.00 343 GLU A C 1
ATOM 2779 O O . GLU A 1 343 ? 2.321 -20.577 -35.268 1.00 96.00 343 GLU A O 1
ATOM 2784 N N . VAL A 1 344 ? 1.787 -21.607 -33.336 1.00 95.06 344 VAL A N 1
ATOM 2785 C CA . VAL A 1 344 ? 3.101 -22.207 -33.126 1.00 95.06 344 VAL A CA 1
ATOM 2786 C C . VAL A 1 344 ? 3.103 -23.597 -33.743 1.00 95.06 344 VAL A C 1
ATOM 2788 O O . VAL A 1 344 ? 2.553 -24.547 -33.188 1.00 95.06 344 VAL A O 1
ATOM 2791 N N . ILE A 1 345 ? 3.749 -23.729 -34.901 1.00 90.31 345 ILE A N 1
ATOM 2792 C CA . ILE A 1 345 ? 3.973 -25.031 -35.528 1.00 90.31 345 ILE A CA 1
ATOM 2793 C C . ILE A 1 345 ? 5.062 -25.735 -34.722 1.00 90.31 345 ILE A C 1
ATOM 2795 O O . ILE A 1 345 ? 6.252 -25.486 -34.910 1.00 90.31 345 ILE A O 1
ATOM 2799 N N . LEU A 1 346 ? 4.650 -26.607 -33.803 1.00 81.31 346 LEU A N 1
ATOM 2800 C CA . LEU A 1 346 ? 5.567 -27.526 -33.147 1.00 81.31 346 LEU A CA 1
ATOM 2801 C C . LEU A 1 346 ? 6.080 -28.485 -34.221 1.00 81.31 346 LEU A C 1
ATOM 2803 O O . LEU A 1 346 ? 5.375 -29.413 -34.629 1.00 81.31 346 LEU A O 1
ATOM 2807 N N . GLU A 1 347 ? 7.291 -28.242 -34.725 1.00 74.75 347 GLU A N 1
ATOM 2808 C CA . GLU A 1 347 ? 7.992 -29.235 -35.525 1.00 74.75 347 GLU A CA 1
ATOM 2809 C C . GLU A 1 347 ? 8.100 -30.490 -34.660 1.00 74.75 347 GLU A C 1
ATOM 2811 O O . GLU A 1 347 ? 8.867 -30.534 -33.698 1.00 74.75 347 GLU A O 1
ATOM 2816 N N . LYS A 1 348 ? 7.280 -31.507 -34.959 1.00 59.47 348 LYS A N 1
ATOM 2817 C CA . LYS A 1 348 ? 7.491 -32.845 -34.413 1.00 59.47 348 LYS A CA 1
ATOM 2818 C C . LYS A 1 348 ? 8.931 -33.184 -34.739 1.00 59.47 348 LYS A C 1
ATOM 2820 O O . LYS A 1 348 ? 9.253 -33.267 -35.925 1.00 59.47 348 LYS A O 1
ATOM 2825 N N . GLU A 1 349 ? 9.751 -33.318 -33.698 1.00 45.62 349 GLU A N 1
ATOM 2826 C CA . GLU A 1 349 ? 11.146 -33.731 -33.782 1.00 45.62 349 GLU A CA 1
ATOM 2827 C C . GLU A 1 349 ? 11.261 -34.777 -34.888 1.00 45.62 349 GLU A C 1
ATOM 2829 O O . GLU A 1 349 ? 10.717 -35.883 -34.781 1.00 45.62 349 GLU A O 1
ATOM 2834 N N . ARG A 1 350 ? 11.873 -34.376 -36.008 1.00 43.88 350 ARG A N 1
ATOM 2835 C CA . ARG A 1 350 ? 12.250 -35.297 -37.070 1.00 43.88 350 ARG A CA 1
ATOM 2836 C C . ARG A 1 350 ? 13.251 -36.256 -36.435 1.00 43.88 350 ARG A C 1
ATOM 2838 O O . ARG A 1 350 ? 14.422 -35.913 -36.302 1.00 43.88 350 ARG A O 1
ATOM 2845 N N . LYS A 1 351 ? 12.750 -37.395 -35.961 1.00 41.81 351 LYS A N 1
ATOM 2846 C CA . LYS A 1 351 ? 13.566 -38.567 -35.653 1.00 41.81 351 LYS A CA 1
ATOM 2847 C C . LYS A 1 351 ? 14.262 -39.064 -36.907 1.00 41.81 351 LYS A C 1
ATOM 2849 O O . LYS A 1 351 ? 13.613 -39.032 -37.980 1.00 41.81 351 LYS A O 1
#

Radius of gyration: 26.52 Å; chains: 1; bounding box: 46×60×76 Å